Protein AF-A0A2G6N4Q2-F1 (afdb_monomer)

pLDDT: mean 78.1, std 17.25, range [39.31, 96.5]

Solvent-accessible surface area (backbone atoms only — not comparable to full-atom values): 10308 Å² total; per-residue (Å²): 134,89,82,85,86,80,83,79,79,89,73,81,61,77,67,65,68,56,51,58,58,53,52,54,48,53,54,51,50,41,52,51,51,35,52,47,29,53,48,51,23,53,50,25,47,48,54,21,71,70,44,88,49,70,65,47,19,50,50,25,47,48,57,24,49,51,26,51,50,52,31,47,55,44,50,52,43,45,54,45,27,75,75,67,80,42,66,64,66,61,91,76,58,82,77,79,63,73,56,70,85,71,72,36,71,70,49,46,55,58,39,35,77,38,95,62,66,62,67,59,54,54,50,49,36,56,48,28,54,51,49,24,53,53,23,47,51,47,24,69,70,46,85,52,69,37,49,20,51,48,25,43,53,51,23,52,52,32,44,56,53,32,52,54,47,50,52,37,54,51,48,39,52,51,49,54,61,70,70,42,84,80,64,86,129

Structure (mmCIF, N/CA/C/O backbone):
data_AF-A0A2G6N4Q2-F1
#
_entry.id   AF-A0A2G6N4Q2-F1
#
loop_
_atom_site.group_PDB
_atom_site.id
_atom_site.type_symbol
_atom_site.label_atom_id
_atom_site.label_alt_id
_atom_site.label_comp_id
_atom_site.label_asym_id
_atom_site.label_entity_id
_atom_site.label_seq_id
_atom_site.pdbx_PDB_ins_code
_atom_site.Cartn_x
_atom_site.Cartn_y
_atom_site.Cartn_z
_atom_site.occupancy
_atom_site.B_iso_or_equiv
_atom_site.auth_seq_id
_atom_site.auth_comp_id
_atom_site.auth_asym_id
_atom_site.auth_atom_id
_atom_site.pdbx_PDB_model_num
ATOM 1 N N . MET A 1 1 ? -61.556 3.444 45.100 1.00 39.78 1 MET A N 1
ATOM 2 C CA . MET A 1 1 ? -60.594 2.563 44.393 1.00 39.78 1 MET A CA 1
ATOM 3 C C . MET A 1 1 ? -60.472 3.047 42.948 1.00 39.78 1 MET A C 1
ATOM 5 O O . MET A 1 1 ? -61.482 3.050 42.268 1.00 39.78 1 MET A O 1
ATOM 9 N N . ASN A 1 2 ? -59.382 3.729 42.566 1.00 39.31 2 ASN A N 1
ATOM 10 C CA . ASN A 1 2 ? -58.170 3.182 41.903 1.00 39.31 2 ASN A CA 1
ATOM 11 C C . ASN A 1 2 ? -58.452 2.671 40.469 1.00 39.31 2 ASN A C 1
ATOM 13 O O . ASN A 1 2 ? -59.305 1.813 40.320 1.00 39.31 2 ASN A O 1
ATOM 17 N N . ARG A 1 3 ? -57.780 3.083 39.380 1.00 42.31 3 ARG A N 1
ATOM 18 C CA . ARG A 1 3 ? -56.394 3.558 39.171 1.00 42.31 3 ARG A CA 1
ATOM 19 C C . ARG A 1 3 ? -56.301 4.359 37.853 1.00 42.31 3 ARG A C 1
ATOM 21 O O . ARG A 1 3 ? -56.918 3.968 36.869 1.00 42.31 3 ARG A O 1
ATOM 28 N N . LYS A 1 4 ? -55.484 5.420 37.831 1.00 45.25 4 LYS A N 1
ATOM 29 C CA . LYS A 1 4 ? -54.972 6.062 36.607 1.00 45.25 4 LYS A CA 1
ATOM 30 C C . LYS A 1 4 ? -53.839 5.197 36.038 1.00 45.25 4 LYS A C 1
ATOM 32 O O . LYS A 1 4 ? -52.954 4.798 36.788 1.00 45.25 4 LYS A O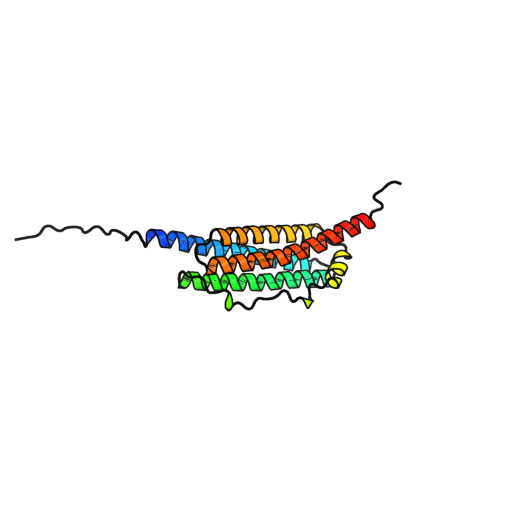 1
ATOM 37 N N . THR A 1 5 ? -53.872 4.904 34.745 1.00 47.91 5 THR A N 1
ATOM 38 C CA . THR A 1 5 ? -52.769 4.289 33.994 1.00 47.91 5 THR A CA 1
ATOM 39 C C . THR A 1 5 ? -51.788 5.373 33.557 1.00 47.91 5 THR A C 1
ATOM 41 O O . THR A 1 5 ? -52.113 6.189 32.698 1.00 47.91 5 THR A O 1
ATOM 44 N N . GLU A 1 6 ? -50.601 5.393 34.162 1.00 42.97 6 GLU A N 1
ATOM 45 C CA . GLU A 1 6 ? -49.453 6.170 33.691 1.00 42.97 6 GLU A CA 1
ATOM 46 C C . GLU A 1 6 ? -48.744 5.405 32.566 1.00 42.97 6 GLU A C 1
ATOM 48 O O . GLU A 1 6 ? -48.287 4.278 32.757 1.00 42.97 6 GLU A O 1
ATOM 53 N N . PHE A 1 7 ? -48.642 6.023 31.389 1.00 45.78 7 PHE A N 1
ATOM 54 C CA . PHE A 1 7 ? -47.705 5.612 30.347 1.00 45.78 7 PHE A CA 1
ATOM 55 C C . PHE A 1 7 ? -46.310 6.106 30.749 1.00 45.78 7 PHE A C 1
ATOM 57 O O . PHE A 1 7 ? -46.044 7.307 30.734 1.00 45.78 7 PHE A O 1
ATOM 64 N N . ARG A 1 8 ? -45.415 5.186 31.123 1.00 44.84 8 ARG A N 1
ATOM 65 C CA . ARG A 1 8 ? -43.984 5.482 31.264 1.00 44.84 8 ARG A CA 1
ATOM 66 C C . ARG A 1 8 ? -43.370 5.565 29.868 1.00 44.84 8 ARG A C 1
ATOM 68 O O . ARG A 1 8 ? -43.371 4.580 29.136 1.00 44.84 8 ARG A O 1
ATOM 75 N N . GLY A 1 9 ? -42.875 6.749 29.514 1.00 40.53 9 GLY A N 1
ATOM 76 C CA . GLY A 1 9 ? -42.093 6.970 28.305 1.00 40.53 9 GLY A CA 1
ATOM 77 C C . GLY A 1 9 ? -40.820 6.128 28.323 1.00 40.53 9 GLY A C 1
ATOM 78 O O . GLY A 1 9 ? -40.082 6.124 29.306 1.00 40.53 9 GLY A O 1
ATOM 79 N N . PHE A 1 10 ? -40.589 5.406 27.231 1.00 50.47 10 PHE A N 1
ATOM 80 C CA . PHE A 1 10 ? -39.302 4.811 26.911 1.00 50.47 10 PHE A CA 1
ATOM 81 C C . PHE A 1 10 ? -38.355 5.955 26.528 1.00 50.47 10 PHE A C 1
ATOM 83 O O . PHE A 1 10 ? -38.506 6.559 25.467 1.00 50.47 10 PHE A O 1
ATOM 90 N N . SER A 1 11 ? -37.442 6.304 27.431 1.00 47.84 11 SER A N 1
ATOM 91 C CA . SER A 1 11 ? -36.315 7.184 27.130 1.00 47.84 11 SER A CA 1
ATOM 92 C C . SER A 1 11 ? -35.151 6.275 26.739 1.00 47.84 11 SER A C 1
ATOM 94 O O . SER A 1 11 ? -34.720 5.512 27.601 1.00 47.84 11 SER A O 1
ATOM 96 N N . PRO A 1 12 ? -34.661 6.296 25.487 1.00 47.78 12 PRO A N 1
ATOM 97 C CA . PRO A 1 12 ? -33.432 5.591 25.164 1.00 47.78 12 PRO A CA 1
ATOM 98 C C . PRO A 1 12 ? -32.287 6.291 25.903 1.00 47.78 12 PRO A C 1
ATOM 100 O O . PRO A 1 12 ? -32.162 7.521 25.851 1.00 47.78 12 PRO A O 1
ATOM 103 N N . ASP A 1 13 ? -31.502 5.515 26.646 1.00 45.84 13 ASP A N 1
ATOM 104 C CA . ASP A 1 13 ? -30.318 6.009 27.334 1.00 45.84 13 ASP A CA 1
ATOM 105 C C . ASP A 1 13 ? -29.361 6.634 26.309 1.00 45.84 13 ASP A C 1
ATOM 107 O O . ASP A 1 13 ? -29.104 6.083 25.239 1.00 45.84 13 ASP A O 1
ATOM 111 N N . LYS A 1 14 ? -28.845 7.829 26.616 1.00 50.38 14 LYS A N 1
ATOM 112 C CA . LYS A 1 14 ? -28.018 8.641 25.701 1.00 50.38 14 LYS A CA 1
ATOM 113 C C . LYS A 1 14 ? -26.704 7.970 25.275 1.00 50.38 14 LYS A C 1
ATOM 115 O O . LYS A 1 14 ? -26.039 8.483 24.379 1.00 50.38 14 LYS A O 1
ATOM 120 N N . GLU A 1 15 ? -26.335 6.860 25.907 1.00 44.31 15 GLU A N 1
ATOM 121 C CA . GLU A 1 15 ? -25.160 6.060 25.557 1.00 44.31 15 GLU A CA 1
ATOM 122 C C . GLU A 1 15 ? -25.372 5.262 24.259 1.00 44.31 15 GLU A C 1
ATOM 124 O O . GLU A 1 15 ? -24.446 5.174 23.458 1.00 44.31 15 GLU A O 1
ATOM 129 N N . ASP A 1 16 ? -26.594 4.791 23.990 1.00 45.94 16 ASP A N 1
ATOM 130 C CA . ASP A 1 16 ? -26.901 3.876 22.873 1.00 45.94 16 ASP A CA 1
ATOM 131 C C . ASP A 1 16 ? -26.909 4.581 21.500 1.00 45.94 16 ASP A C 1
ATOM 133 O O . ASP A 1 16 ? -26.603 3.998 20.465 1.00 45.94 16 ASP A O 1
ATOM 137 N N . VAL A 1 17 ? -27.211 5.883 21.477 1.00 49.00 17 VAL A N 1
ATOM 138 C CA . VAL A 1 17 ? -27.281 6.677 20.233 1.00 49.00 17 VAL A CA 1
ATOM 139 C C . VAL A 1 17 ? -25.893 7.148 19.770 1.00 49.00 17 VAL A C 1
ATOM 141 O O . VAL A 1 17 ? -25.675 7.395 18.583 1.00 49.00 17 VAL A O 1
ATOM 144 N N . MET A 1 18 ? -24.929 7.291 20.688 1.00 47.31 18 MET A N 1
ATOM 145 C CA . MET A 1 18 ? -23.571 7.729 20.343 1.00 47.31 18 MET A CA 1
ATOM 146 C C . MET A 1 18 ? -22.697 6.576 19.838 1.00 47.31 18 MET A C 1
ATOM 148 O O . MET A 1 18 ? -21.946 6.774 18.880 1.00 47.31 18 MET A O 1
ATOM 152 N N . THR A 1 19 ? -22.820 5.384 20.426 1.00 51.47 19 THR A N 1
ATOM 153 C CA . THR A 1 19 ? -22.051 4.178 20.071 1.00 51.47 19 THR A CA 1
ATOM 154 C C . THR A 1 19 ? -22.326 3.711 18.642 1.00 51.47 19 THR A C 1
ATOM 156 O O . THR A 1 19 ? -21.375 3.467 17.894 1.00 51.47 19 THR A O 1
ATOM 159 N N . GLU A 1 20 ? -23.593 3.714 18.217 1.00 51.56 20 GLU A N 1
ATOM 160 C CA . GLU A 1 20 ? -24.030 3.290 16.876 1.00 51.56 20 GLU A CA 1
ATOM 161 C C . GLU A 1 20 ? -23.375 4.132 15.756 1.00 51.56 20 GLU A C 1
ATOM 163 O O . GLU A 1 20 ? -23.005 3.622 14.693 1.00 51.56 20 GLU A O 1
ATOM 168 N N . SER A 1 21 ? -23.137 5.425 16.021 1.00 62.22 21 SER A N 1
ATOM 169 C CA . SER A 1 21 ? -22.536 6.362 15.060 1.00 62.22 21 SER A CA 1
ATOM 170 C C . SER A 1 21 ? -21.031 6.148 14.849 1.00 62.22 21 SER A C 1
ATOM 172 O O . SER A 1 21 ? -20.533 6.261 13.725 1.00 62.22 21 SER A O 1
ATOM 174 N N . THR A 1 22 ? -20.294 5.811 15.910 1.00 64.69 22 THR A N 1
ATOM 175 C CA . THR A 1 22 ? -18.847 5.555 15.858 1.00 64.69 22 THR A CA 1
ATOM 176 C C . THR A 1 22 ? -18.531 4.157 15.349 1.00 64.69 22 THR A C 1
ATOM 178 O O . THR A 1 22 ? -17.619 4.012 14.533 1.00 64.69 22 THR A O 1
ATOM 181 N N . GLU A 1 23 ? -19.306 3.145 15.746 1.00 69.75 23 GLU A N 1
ATOM 182 C CA . GLU A 1 23 ? -19.125 1.774 15.260 1.00 69.75 23 GLU A CA 1
ATOM 183 C C . GLU A 1 23 ? -19.405 1.660 13.760 1.00 69.75 23 GLU A C 1
ATOM 185 O O . GLU A 1 23 ? -18.587 1.107 13.019 1.00 69.75 23 GLU A O 1
ATOM 190 N N . SER A 1 24 ? -20.509 2.251 13.282 1.00 78.38 24 SER A N 1
ATOM 191 C CA . SER A 1 24 ? -20.814 2.288 11.846 1.00 78.38 24 SER A CA 1
ATOM 192 C C . SER A 1 24 ? -19.692 2.969 11.064 1.00 78.38 24 SER A C 1
ATOM 194 O O . SER A 1 24 ? -19.272 2.477 10.016 1.00 78.38 24 SER A O 1
ATOM 196 N N . LYS A 1 25 ? -19.152 4.072 11.596 1.00 85.75 25 LYS A N 1
ATOM 197 C CA . LYS A 1 25 ? -18.079 4.829 10.950 1.00 85.75 25 LYS A CA 1
ATOM 198 C C . LYS A 1 25 ? -16.778 4.028 10.872 1.00 85.75 25 LYS A C 1
ATOM 200 O O . LYS A 1 25 ? -16.193 3.965 9.795 1.00 85.75 25 LYS A O 1
ATOM 205 N N . ALA A 1 26 ? -16.339 3.387 11.955 1.00 86.88 26 ALA A N 1
ATOM 206 C CA . ALA A 1 26 ? -15.124 2.566 11.961 1.00 86.88 26 ALA A CA 1
ATOM 207 C C . ALA A 1 26 ? -15.232 1.364 11.003 1.00 86.88 26 ALA A C 1
ATOM 209 O O . ALA A 1 26 ? -14.315 1.094 10.223 1.00 86.88 26 ALA A O 1
ATOM 210 N N . LEU A 1 27 ? -16.386 0.688 10.981 1.00 91.38 27 LEU A N 1
ATOM 211 C CA . LEU A 1 27 ? -16.642 -0.419 10.057 1.00 91.38 27 LEU A CA 1
ATOM 212 C C . LEU A 1 27 ? -16.632 0.027 8.591 1.00 91.38 27 LEU A C 1
ATOM 214 O O . LEU A 1 27 ? -16.114 -0.699 7.741 1.00 91.38 27 LEU A O 1
ATOM 218 N N . ASP A 1 28 ? -17.189 1.194 8.271 1.00 91.00 28 ASP A N 1
ATOM 219 C CA . ASP A 1 28 ? -17.183 1.720 6.903 1.00 91.00 28 ASP A CA 1
ATOM 220 C C . ASP A 1 28 ? -15.784 2.140 6.449 1.00 91.00 28 ASP A C 1
ATOM 222 O O . ASP A 1 28 ? -15.406 1.907 5.299 1.00 91.00 28 ASP A O 1
ATOM 226 N N . ILE A 1 29 ? -14.972 2.672 7.362 1.00 90.25 29 ILE A N 1
ATOM 227 C CA . ILE A 1 29 ? -13.566 2.982 7.091 1.00 90.25 29 ILE A CA 1
ATOM 228 C C . ILE A 1 29 ? -12.785 1.706 6.783 1.00 90.25 29 ILE A C 1
ATOM 230 O O . ILE A 1 29 ? -12.093 1.656 5.768 1.00 90.25 29 ILE A O 1
ATOM 234 N N . LEU A 1 30 ? -12.944 0.659 7.597 1.00 92.31 30 LEU A N 1
ATOM 235 C CA . LEU A 1 30 ? -12.300 -0.633 7.355 1.00 92.31 30 LEU A CA 1
ATOM 236 C C . LEU A 1 30 ? -12.725 -1.232 6.007 1.00 92.31 30 LEU A C 1
ATOM 238 O O . LEU A 1 30 ? -11.884 -1.742 5.272 1.00 92.31 30 LEU A O 1
ATOM 242 N N . LYS A 1 31 ? -14.003 -1.122 5.616 1.00 93.94 31 LYS A N 1
ATOM 243 C CA . LYS A 1 31 ? -14.455 -1.546 4.275 1.00 93.94 31 LYS A CA 1
ATOM 244 C C . LYS A 1 31 ? -13.765 -0.758 3.161 1.00 93.94 31 LYS A C 1
ATOM 246 O O . LYS A 1 31 ? -13.402 -1.351 2.147 1.00 93.94 31 LYS A O 1
ATOM 251 N N . HIS A 1 32 ? -13.610 0.556 3.325 1.00 91.94 32 HIS A N 1
ATOM 252 C CA . HIS A 1 32 ? -12.918 1.396 2.347 1.00 91.94 32 HIS A CA 1
ATOM 253 C C . HIS A 1 32 ? -11.437 1.034 2.230 1.00 91.94 32 HIS A C 1
ATOM 255 O O . HIS A 1 32 ? -10.962 0.902 1.106 1.00 91.94 32 HIS A O 1
ATOM 261 N N . ALA A 1 33 ? -10.751 0.807 3.353 1.00 91.88 33 ALA A N 1
ATOM 262 C CA . ALA A 1 33 ? -9.370 0.332 3.372 1.00 91.88 33 ALA A CA 1
ATOM 263 C C . ALA A 1 33 ? -9.243 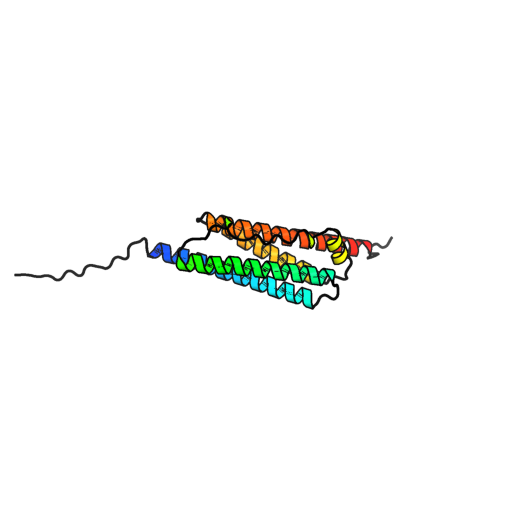-1.019 2.645 1.00 91.88 33 ALA A C 1
ATOM 265 O O . ALA A 1 33 ? -8.501 -1.135 1.682 1.00 91.88 33 ALA A O 1
ATOM 266 N N . ILE A 1 34 ? -10.084 -2.007 2.977 1.00 94.25 34 ILE A N 1
ATOM 267 C CA . ILE A 1 34 ? -10.086 -3.321 2.299 1.00 94.25 34 ILE A CA 1
ATOM 268 C C . ILE A 1 34 ? -10.314 -3.191 0.786 1.00 94.25 34 ILE A C 1
ATOM 270 O O . ILE A 1 34 ? -9.770 -3.965 -0.003 1.00 94.25 34 ILE A O 1
ATOM 274 N N . LEU A 1 35 ? -11.184 -2.271 0.363 1.00 94.50 35 LEU A N 1
ATOM 275 C CA . LEU A 1 35 ? -11.442 -2.037 -1.055 1.00 94.50 35 LEU A CA 1
ATOM 276 C C . LEU A 1 35 ? -10.243 -1.389 -1.754 1.00 94.50 35 LEU A C 1
ATOM 278 O O . LEU A 1 35 ? -10.025 -1.685 -2.929 1.00 94.50 35 LEU A O 1
ATOM 282 N N . LEU A 1 36 ? -9.504 -0.524 -1.059 1.00 93.75 36 LEU A N 1
ATOM 283 C CA . LEU A 1 36 ? -8.284 0.091 -1.568 1.00 93.75 36 LEU A CA 1
ATOM 284 C C . LEU A 1 36 ? -7.226 -0.979 -1.861 1.00 93.75 36 LEU A C 1
ATOM 286 O O . LEU A 1 36 ? -6.867 -1.126 -3.027 1.00 93.75 36 LEU A O 1
ATOM 290 N N . GLU A 1 37 ? -6.905 -1.835 -0.892 1.00 94.62 37 GLU A N 1
ATOM 291 C CA . GLU A 1 37 ? -5.879 -2.884 -1.065 1.00 94.62 37 GLU A CA 1
ATOM 292 C C . GLU A 1 37 ? -6.271 -3.908 -2.135 1.00 94.62 37 GLU A C 1
ATOM 294 O O . GLU A 1 37 ? -5.472 -4.408 -2.927 1.00 94.62 37 GLU A O 1
ATOM 299 N N . LYS A 1 38 ? -7.570 -4.217 -2.246 1.00 96.25 38 LYS A N 1
ATOM 300 C CA . LYS A 1 38 ? -8.062 -5.081 -3.333 1.00 96.25 38 LYS A CA 1
ATOM 301 C C . LYS A 1 38 ? -7.837 -4.466 -4.712 1.00 96.25 38 LYS A C 1
ATOM 303 O O . LYS A 1 38 ? -7.647 -5.219 -5.670 1.00 96.25 38 LYS A O 1
ATOM 308 N N . ARG A 1 39 ? -7.907 -3.136 -4.831 1.00 95.19 39 ARG A N 1
ATOM 309 C CA . ARG A 1 39 ? -7.594 -2.420 -6.076 1.00 95.19 39 ARG A CA 1
ATOM 310 C C . ARG A 1 39 ? -6.086 -2.386 -6.308 1.00 95.19 39 ARG A C 1
ATOM 312 O O . ARG A 1 39 ? -5.701 -2.686 -7.434 1.00 95.19 39 ARG A O 1
ATOM 319 N N . GLY A 1 40 ? -5.282 -2.127 -5.273 1.00 94.25 40 GLY A N 1
ATOM 320 C CA . GLY A 1 40 ? -3.815 -2.252 -5.279 1.00 94.25 40 GLY A CA 1
ATOM 321 C C . GLY A 1 40 ? -3.355 -3.592 -5.830 1.00 94.25 40 GLY A C 1
ATOM 322 O O . GLY A 1 40 ? -2.787 -3.680 -6.920 1.00 94.25 40 GLY A O 1
ATOM 323 N N . LYS A 1 41 ? -3.799 -4.679 -5.199 1.00 95.94 41 LYS A N 1
ATOM 324 C CA . LYS A 1 41 ? -3.576 -6.051 -5.677 1.00 95.94 41 LYS A CA 1
ATOM 325 C C . LYS A 1 41 ? -3.937 -6.256 -7.151 1.00 95.94 41 LYS A C 1
ATOM 327 O O . LYS A 1 41 ? -3.211 -6.928 -7.885 1.00 95.94 41 LYS A O 1
ATOM 332 N N . ALA A 1 42 ? -5.120 -5.803 -7.571 1.00 96.50 42 ALA A N 1
ATOM 333 C CA . ALA A 1 42 ? -5.596 -6.020 -8.937 1.00 96.50 42 ALA A CA 1
ATOM 334 C C . ALA A 1 42 ? -4.744 -5.254 -9.956 1.00 96.50 42 ALA A C 1
ATOM 336 O O . ALA A 1 42 ? -4.422 -5.795 -11.018 1.00 96.50 42 ALA A O 1
ATOM 337 N N . PHE A 1 43 ? -4.358 -4.029 -9.607 1.00 94.56 43 PHE A N 1
ATOM 338 C CA . PHE A 1 43 ? -3.440 -3.209 -10.379 1.00 94.56 43 PHE A CA 1
ATOM 339 C C . PHE A 1 43 ? -2.082 -3.904 -10.520 1.00 94.56 43 PHE A C 1
ATOM 341 O O . PHE A 1 43 ? -1.678 -4.206 -11.643 1.00 94.56 43 PHE A O 1
ATOM 348 N N . TYR A 1 44 ? -1.447 -4.290 -9.412 1.00 94.12 44 TYR A N 1
ATOM 349 C CA . TYR A 1 44 ? -0.128 -4.924 -9.436 1.00 94.12 44 TYR A CA 1
ATOM 350 C C . TYR A 1 44 ? -0.105 -6.250 -10.193 1.00 94.12 44 TYR A C 1
ATOM 352 O O . TYR A 1 44 ? 0.792 -6.494 -10.996 1.00 94.12 44 TYR A O 1
ATOM 360 N N . ARG A 1 45 ? -1.144 -7.083 -10.060 1.00 95.56 45 ARG A N 1
ATOM 361 C CA . ARG A 1 45 ? -1.271 -8.298 -10.887 1.00 95.56 45 ARG A CA 1
ATOM 362 C C . ARG A 1 45 ? -1.371 -8.000 -12.377 1.00 95.56 45 ARG A C 1
ATOM 364 O O . ARG A 1 45 ? -0.864 -8.774 -13.183 1.00 95.56 45 ARG A O 1
ATOM 371 N N . THR A 1 46 ? -2.058 -6.921 -12.738 1.00 93.25 46 THR A N 1
ATOM 372 C CA . THR A 1 46 ? -2.206 -6.513 -14.137 1.00 93.25 46 THR A CA 1
ATOM 373 C C . THR A 1 46 ? -0.874 -6.007 -14.682 1.00 93.25 46 THR A C 1
ATOM 375 O O . THR A 1 46 ? -0.448 -6.473 -15.735 1.00 93.25 46 THR A O 1
ATOM 378 N N . ALA A 1 47 ? -0.177 -5.152 -13.929 1.00 90.31 47 ALA A N 1
ATOM 379 C CA . ALA A 1 47 ? 1.144 -4.643 -14.287 1.00 90.31 47 ALA A CA 1
ATOM 380 C C . ALA A 1 47 ? 2.177 -5.779 -14.432 1.00 90.31 47 ALA A C 1
ATOM 382 O O . ALA A 1 47 ? 2.886 -5.857 -15.434 1.00 90.31 47 ALA A O 1
ATOM 383 N N . ALA A 1 48 ? 2.186 -6.741 -13.503 1.00 91.56 48 ALA A N 1
ATOM 384 C CA . ALA A 1 48 ? 3.016 -7.942 -13.598 1.00 91.56 48 ALA A CA 1
ATOM 385 C C . ALA A 1 48 ? 2.718 -8.782 -14.851 1.00 91.56 48 ALA A C 1
ATOM 387 O O . ALA A 1 48 ? 3.633 -9.293 -15.494 1.00 91.56 48 ALA A O 1
ATOM 388 N N . ALA A 1 49 ? 1.439 -8.950 -15.200 1.00 91.81 49 ALA A N 1
ATOM 389 C CA . ALA A 1 49 ? 1.025 -9.746 -16.354 1.00 91.81 49 ALA A CA 1
ATOM 390 C C . ALA A 1 49 ? 1.347 -9.075 -17.699 1.00 91.81 49 ALA A C 1
ATOM 392 O O . ALA A 1 49 ? 1.529 -9.778 -18.693 1.00 91.81 49 ALA A O 1
ATOM 393 N N . GLN A 1 50 ? 1.391 -7.742 -17.729 1.00 87.81 50 GLN A N 1
ATOM 394 C CA . GLN A 1 50 ? 1.720 -6.950 -18.917 1.00 87.81 50 GLN A CA 1
ATOM 395 C C . GLN A 1 50 ? 3.230 -6.760 -19.098 1.00 87.81 50 GLN A C 1
ATOM 397 O O . GLN A 1 50 ? 3.684 -6.522 -20.215 1.00 87.81 50 GLN A O 1
ATOM 402 N N . SER A 1 51 ? 4.015 -6.925 -18.032 1.00 83.25 51 SER A N 1
ATOM 403 C CA . SER A 1 51 ? 5.466 -6.802 -18.104 1.00 83.25 51 SER A CA 1
ATOM 404 C C . SER A 1 51 ? 6.124 -7.962 -18.859 1.00 83.25 51 SER A C 1
ATOM 406 O O . SER A 1 51 ? 5.862 -9.143 -18.612 1.00 83.25 51 SER A O 1
ATOM 408 N N . THR A 1 52 ? 7.035 -7.616 -19.767 1.00 81.31 52 THR A N 1
ATOM 409 C CA . THR A 1 52 ? 7.878 -8.560 -20.516 1.00 81.31 52 THR A CA 1
ATOM 410 C C . THR A 1 52 ? 9.223 -8.820 -19.829 1.00 81.31 52 THR A C 1
ATOM 412 O O . THR A 1 52 ? 9.883 -9.819 -20.126 1.00 81.31 52 THR A O 1
ATOM 415 N N . ASN A 1 53 ? 9.616 -7.966 -18.877 1.00 82.19 53 ASN A N 1
ATOM 416 C CA . ASN A 1 53 ? 10.833 -8.116 -18.087 1.00 82.19 53 ASN A CA 1
ATOM 417 C C . ASN A 1 53 ? 10.550 -8.977 -16.841 1.00 82.19 53 ASN A C 1
ATOM 419 O O . ASN A 1 53 ? 9.602 -8.742 -16.094 1.00 82.19 53 ASN A O 1
ATOM 423 N N . LYS A 1 54 ? 11.385 -9.997 -16.611 1.00 84.00 54 LYS A N 1
ATOM 424 C CA . LYS A 1 54 ? 11.204 -10.957 -15.511 1.00 84.00 54 LYS A CA 1
ATOM 425 C C . LYS A 1 54 ? 11.373 -10.332 -14.127 1.00 84.00 54 LYS A C 1
ATOM 427 O O . LYS A 1 54 ? 10.635 -10.714 -13.225 1.00 84.00 54 LYS A O 1
ATOM 432 N N . ASP A 1 55 ? 12.308 -9.400 -13.973 1.00 80.31 55 ASP A N 1
ATOM 433 C CA . ASP A 1 55 ? 12.586 -8.738 -12.697 1.00 80.31 55 ASP A CA 1
ATOM 434 C C . ASP A 1 55 ? 11.456 -7.754 -12.358 1.00 80.31 55 ASP A C 1
ATOM 436 O O . ASP A 1 55 ? 10.939 -7.765 -11.244 1.00 80.31 55 ASP A O 1
ATOM 440 N N . VAL A 1 56 ? 10.961 -7.008 -13.353 1.00 79.62 56 VAL A N 1
ATOM 441 C CA . VAL A 1 56 ? 9.784 -6.126 -13.212 1.00 79.62 56 VAL A CA 1
ATOM 442 C C . VAL A 1 56 ? 8.527 -6.919 -12.863 1.00 79.62 56 VAL A C 1
ATOM 444 O O . VAL A 1 56 ? 7.763 -6.549 -11.971 1.00 79.62 56 VAL A O 1
ATOM 447 N N . LYS A 1 57 ? 8.305 -8.035 -13.560 1.00 86.81 57 LYS A N 1
ATOM 448 C CA . LYS A 1 57 ? 7.198 -8.937 -13.258 1.00 86.81 57 LYS A CA 1
ATOM 449 C C . LYS A 1 57 ? 7.282 -9.456 -11.822 1.00 86.81 57 LYS A C 1
ATOM 451 O O . LYS A 1 57 ? 6.281 -9.407 -11.115 1.00 86.81 57 LYS A O 1
ATOM 456 N N . ALA A 1 58 ? 8.456 -9.915 -11.390 1.00 86.94 58 ALA A N 1
ATOM 457 C CA . ALA A 1 58 ? 8.668 -10.413 -10.033 1.00 86.94 58 ALA A CA 1
ATOM 458 C C . ALA A 1 58 ? 8.439 -9.323 -8.972 1.00 86.94 58 ALA A C 1
ATOM 460 O O . ALA A 1 58 ? 7.840 -9.598 -7.930 1.00 86.94 58 ALA A O 1
ATOM 461 N N . PHE A 1 59 ? 8.850 -8.084 -9.253 1.00 85.88 59 PHE A N 1
ATOM 462 C CA . PHE A 1 59 ? 8.570 -6.939 -8.393 1.00 85.88 59 PHE A CA 1
ATOM 463 C C . PHE A 1 59 ? 7.063 -6.720 -8.224 1.00 85.88 59 PHE A C 1
ATOM 465 O O . PHE A 1 59 ? 6.553 -6.786 -7.108 1.00 85.88 59 PHE A O 1
ATOM 472 N N . PHE A 1 60 ? 6.313 -6.562 -9.316 1.00 89.19 60 PHE A N 1
ATOM 473 C CA . PHE A 1 60 ? 4.866 -6.353 -9.220 1.00 89.19 60 PHE A CA 1
ATOM 474 C C . PHE A 1 60 ? 4.104 -7.564 -8.657 1.00 89.19 60 PHE A C 1
ATOM 476 O O . PHE A 1 60 ? 3.074 -7.398 -8.004 1.00 89.19 60 PHE A O 1
ATOM 483 N N . GLU A 1 61 ? 4.595 -8.789 -8.857 1.00 92.31 61 GLU A N 1
ATOM 484 C CA . GLU A 1 61 ? 4.059 -9.977 -8.181 1.00 92.31 61 GLU A CA 1
ATOM 485 C C . GLU A 1 61 ? 4.266 -9.920 -6.663 1.00 92.31 61 GLU A C 1
ATOM 487 O O . GLU A 1 61 ? 3.379 -10.350 -5.921 1.00 92.31 61 GLU A O 1
ATOM 492 N N . THR A 1 62 ? 5.391 -9.361 -6.213 1.00 89.25 62 THR A N 1
ATOM 493 C CA . THR A 1 62 ? 5.697 -9.147 -4.791 1.00 89.25 62 THR A CA 1
ATOM 494 C C . THR A 1 62 ? 4.763 -8.102 -4.190 1.00 89.25 62 THR A C 1
ATOM 496 O O . THR A 1 62 ? 4.055 -8.424 -3.237 1.00 89.25 62 THR A O 1
ATOM 499 N N . MET A 1 63 ? 4.627 -6.937 -4.832 1.00 89.88 63 MET A N 1
ATOM 500 C CA . MET A 1 63 ? 3.671 -5.896 -4.421 1.00 89.88 63 MET A CA 1
ATOM 501 C C . MET A 1 63 ? 2.241 -6.455 -4.325 1.00 89.88 63 MET A C 1
ATOM 503 O O . MET A 1 63 ? 1.535 -6.297 -3.333 1.00 89.88 63 MET A O 1
ATOM 507 N N . ALA A 1 64 ? 1.807 -7.230 -5.327 1.00 93.31 64 ALA A N 1
ATOM 508 C CA . ALA A 1 64 ? 0.492 -7.867 -5.302 1.00 93.31 64 ALA A CA 1
ATOM 509 C C . ALA A 1 64 ? 0.310 -8.899 -4.172 1.00 93.31 64 ALA A C 1
ATOM 511 O O . ALA A 1 64 ? -0.834 -9.214 -3.819 1.00 93.31 64 ALA A O 1
ATOM 512 N N . ALA A 1 65 ? 1.391 -9.504 -3.676 1.00 90.94 65 ALA A N 1
ATOM 513 C CA . ALA A 1 65 ? 1.356 -10.457 -2.573 1.00 90.94 65 ALA A CA 1
ATOM 514 C C . ALA A 1 65 ? 1.244 -9.748 -1.215 1.00 90.94 65 ALA A C 1
ATOM 516 O O . ALA A 1 65 ? 0.501 -10.226 -0.356 1.00 90.94 65 ALA A O 1
ATOM 517 N N . GLU A 1 66 ? 1.892 -8.599 -1.050 1.00 87.56 66 GLU A N 1
ATOM 518 C CA . GLU A 1 66 ? 1.801 -7.759 0.154 1.00 87.56 66 GLU A CA 1
ATOM 519 C C . GLU A 1 66 ? 0.388 -7.219 0.348 1.00 87.56 66 GLU A C 1
ATOM 521 O O . GLU A 1 66 ? -0.227 -7.418 1.396 1.00 87.56 66 GLU A O 1
ATOM 526 N N . GLU A 1 67 ? -0.233 -6.754 -0.730 1.00 91.69 67 GLU A N 1
ATOM 527 C CA . GLU A 1 67 ? -1.633 -6.326 -0.727 1.00 91.69 67 GLU A CA 1
ATOM 528 C C . GLU A 1 67 ? -2.605 -7.423 -0.261 1.00 91.69 67 GLU A C 1
ATOM 530 O O . GLU A 1 67 ? -3.641 -7.170 0.360 1.00 91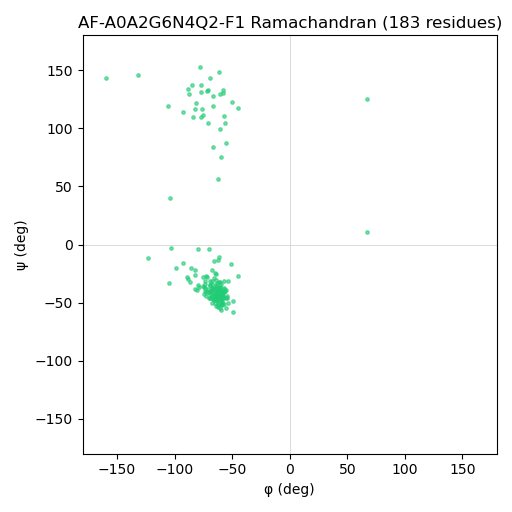.69 67 GLU A O 1
ATOM 535 N N . VAL A 1 68 ? -2.293 -8.699 -0.525 1.00 91.69 68 VAL A N 1
ATOM 536 C CA . VAL A 1 68 ? -3.091 -9.820 0.003 1.00 91.69 68 VAL A CA 1
ATOM 537 C C . VAL A 1 68 ? -2.987 -9.897 1.523 1.00 91.69 68 VAL A C 1
ATOM 539 O O . VAL A 1 68 ? -3.990 -10.196 2.183 1.00 91.69 68 VAL A O 1
ATOM 542 N N . GLN A 1 69 ? -1.805 -9.636 2.078 1.00 87.62 69 GLN A N 1
ATOM 543 C CA . GLN A 1 69 ? -1.601 -9.577 3.520 1.00 87.62 69 GLN A CA 1
ATOM 544 C C . GLN A 1 69 ? -2.341 -8.379 4.115 1.00 87.62 69 GLN A C 1
ATOM 546 O O . GLN A 1 69 ? -3.088 -8.577 5.073 1.00 87.62 69 GLN A O 1
ATOM 551 N N . HIS A 1 70 ? -2.275 -7.195 3.500 1.00 90.06 70 HIS A N 1
ATOM 552 C CA . HIS A 1 70 ? -2.993 -6.004 3.978 1.00 90.06 70 HIS A CA 1
ATOM 553 C C . HIS A 1 70 ? -4.503 -6.264 4.026 1.00 90.06 70 HIS A C 1
ATOM 555 O O . HIS A 1 70 ? -5.150 -6.096 5.067 1.00 90.06 70 HIS A O 1
ATOM 561 N N . VAL A 1 71 ? -5.068 -6.814 2.938 1.00 92.75 71 VAL A N 1
ATOM 562 C CA . VAL A 1 71 ? -6.480 -7.232 2.881 1.00 92.75 71 VAL A CA 1
ATOM 563 C C . VAL A 1 71 ? -6.817 -8.196 4.010 1.00 92.75 71 VAL A C 1
ATOM 565 O O . VAL A 1 71 ? -7.890 -8.073 4.609 1.00 92.75 71 VAL A O 1
ATOM 568 N N . LYS A 1 72 ? -5.955 -9.180 4.288 1.00 91.12 72 LYS A N 1
ATOM 569 C CA . LYS A 1 72 ? -6.192 -10.163 5.350 1.00 91.12 72 LYS A CA 1
ATOM 570 C C . LYS A 1 72 ? -6.236 -9.483 6.716 1.00 91.12 72 LYS A C 1
ATOM 572 O O . LYS A 1 72 ? -7.190 -9.711 7.457 1.00 91.12 72 LYS A O 1
ATOM 577 N N . ILE A 1 73 ? -5.256 -8.639 7.017 1.00 89.12 73 ILE A N 1
ATOM 578 C CA . ILE A 1 73 ? -5.122 -7.947 8.304 1.00 89.12 73 ILE A CA 1
ATOM 579 C C . ILE A 1 73 ? -6.330 -7.046 8.551 1.00 89.12 73 ILE A C 1
ATOM 581 O O . ILE A 1 73 ? -7.008 -7.181 9.571 1.00 89.12 73 ILE A O 1
ATOM 585 N N . LEU A 1 74 ? -6.683 -6.214 7.571 1.00 92.50 74 LEU A N 1
ATOM 586 C CA . LEU A 1 74 ? -7.857 -5.345 7.635 1.00 92.50 74 LEU A CA 1
ATOM 587 C C . LEU A 1 74 ? -9.168 -6.141 7.737 1.00 92.50 74 LEU A C 1
ATOM 589 O O . LEU A 1 74 ? -10.076 -5.761 8.476 1.00 92.50 74 LEU A O 1
ATOM 593 N N . SER A 1 75 ? -9.280 -7.267 7.024 1.00 93.25 75 SER A N 1
ATOM 594 C CA . SER A 1 75 ? -10.467 -8.132 7.086 1.00 93.25 75 SER A CA 1
ATOM 595 C C . SER A 1 75 ? -10.616 -8.818 8.441 1.00 93.25 75 SER A C 1
ATOM 597 O O . SER A 1 75 ? -11.737 -8.978 8.926 1.00 93.25 75 SER A O 1
ATOM 599 N N . ASP A 1 76 ? -9.514 -9.245 9.050 1.00 91.38 76 ASP A N 1
ATOM 600 C CA . ASP A 1 76 ? -9.525 -9.840 10.384 1.00 91.38 76 ASP A CA 1
ATOM 601 C C . ASP A 1 76 ? -9.858 -8.773 11.435 1.00 91.38 76 ASP A C 1
ATOM 603 O O . ASP A 1 76 ? -10.714 -9.014 12.291 1.00 91.38 76 ASP A O 1
ATOM 607 N N . GLN A 1 77 ? -9.326 -7.556 11.287 1.00 90.62 77 GLN A N 1
ATOM 608 C CA . GLN A 1 77 ? -9.696 -6.421 12.128 1.00 90.62 77 GLN A CA 1
ATOM 609 C C . GLN A 1 77 ? -11.185 -6.086 12.037 1.00 90.62 77 GLN A C 1
ATOM 611 O O . GLN A 1 77 ? -11.845 -5.912 13.060 1.00 90.62 77 GLN A O 1
ATOM 616 N N . TYR A 1 78 ? -11.736 -6.054 10.822 1.00 93.12 78 TYR A N 1
ATOM 617 C CA . TYR A 1 78 ? -13.159 -5.821 10.588 1.00 93.12 78 TYR A CA 1
ATOM 618 C C . TYR A 1 78 ? -14.034 -6.838 11.323 1.00 93.12 78 TYR A C 1
ATOM 620 O O . TYR A 1 78 ? -15.018 -6.461 11.958 1.00 93.12 78 TYR A O 1
ATOM 628 N N . LYS A 1 79 ? -13.681 -8.129 11.265 1.00 92.31 79 LYS A N 1
ATOM 629 C CA . LYS A 1 79 ? -14.434 -9.185 11.961 1.00 92.31 79 LYS A CA 1
ATOM 630 C C . LYS A 1 79 ? -14.386 -9.002 13.475 1.00 92.31 79 LYS A C 1
ATOM 632 O O . LYS A 1 79 ? -15.427 -9.128 14.115 1.00 92.31 79 LYS A O 1
ATOM 637 N N . VAL A 1 80 ? -13.205 -8.719 14.030 1.00 90.81 80 VAL A N 1
ATOM 638 C CA . VAL A 1 80 ? -13.030 -8.522 15.476 1.00 90.81 80 VAL A CA 1
ATOM 639 C C . VAL A 1 80 ? -13.809 -7.299 15.933 1.00 90.81 80 VAL A C 1
ATOM 641 O O . VAL A 1 80 ? -14.661 -7.429 16.806 1.00 90.81 80 VAL A O 1
ATOM 644 N N . PHE A 1 81 ? -13.602 -6.150 15.290 1.00 90.62 81 PHE A N 1
ATOM 645 C CA . PHE A 1 81 ? -14.275 -4.910 15.657 1.00 90.62 81 PHE A CA 1
ATOM 646 C C . PHE A 1 81 ? -15.798 -5.039 15.552 1.00 90.62 81 PHE A C 1
ATOM 648 O O . PHE A 1 81 ? -16.513 -4.637 16.461 1.00 90.62 81 PHE A O 1
ATOM 655 N N . LYS A 1 82 ? -16.312 -5.692 14.502 1.00 91.81 82 LYS A N 1
ATOM 656 C CA . LYS A 1 82 ? -17.751 -5.962 14.361 1.00 91.81 82 LYS A CA 1
ATOM 657 C C . LYS A 1 82 ? -18.319 -6.821 15.498 1.00 91.81 82 LYS A C 1
ATOM 659 O O . LYS A 1 82 ? -19.497 -6.703 15.810 1.00 91.81 82 LYS A O 1
ATOM 664 N N . ALA A 1 83 ? -17.521 -7.727 16.061 1.00 89.94 83 ALA A N 1
ATOM 665 C CA . ALA A 1 83 ? -17.964 -8.635 17.115 1.00 89.94 83 ALA A CA 1
ATOM 666 C C . ALA A 1 83 ? -17.805 -8.049 18.526 1.00 89.94 83 ALA A C 1
ATOM 668 O O . ALA A 1 83 ? -18.548 -8.437 19.423 1.00 89.94 83 ALA A O 1
ATOM 669 N N . THR A 1 84 ? -16.824 -7.169 18.739 1.00 88.38 84 THR A N 1
ATOM 670 C CA . THR A 1 84 ? -16.406 -6.737 20.084 1.00 88.38 84 THR A CA 1
ATOM 671 C C . THR A 1 84 ? -16.469 -5.228 20.313 1.00 88.38 84 THR A C 1
ATOM 673 O O . THR A 1 84 ? -16.294 -4.796 21.452 1.00 88.38 84 THR A O 1
ATOM 676 N N . GLY A 1 85 ? -16.648 -4.429 19.257 1.00 87.75 85 GLY A N 1
ATOM 677 C CA . GLY A 1 85 ? -16.533 -2.968 19.294 1.00 87.75 85 GLY A CA 1
ATOM 678 C C . GLY A 1 85 ? -15.109 -2.465 19.569 1.00 87.75 85 GLY A C 1
ATOM 679 O O . GLY A 1 85 ? -14.922 -1.290 19.872 1.00 87.75 85 GLY A O 1
ATOM 680 N N . ARG A 1 86 ? -14.092 -3.341 19.526 1.00 86.00 86 ARG A N 1
ATOM 681 C CA . ARG A 1 86 ? -12.701 -3.008 19.878 1.00 86.00 86 ARG A CA 1
ATOM 682 C C . ARG A 1 86 ? -11.713 -3.484 18.829 1.00 86.00 86 ARG A C 1
ATOM 684 O O . ARG A 1 86 ? -11.889 -4.541 18.221 1.00 86.00 86 ARG A O 1
ATOM 691 N N . PHE A 1 87 ? -10.647 -2.712 18.647 1.00 86.31 87 PHE A N 1
ATOM 692 C CA . PHE A 1 87 ? -9.541 -3.089 17.780 1.00 86.31 87 PHE A CA 1
ATOM 693 C C . PHE A 1 87 ? -8.656 -4.137 18.480 1.00 86.31 87 PHE A C 1
ATOM 695 O O . PHE A 1 87 ? -8.377 -4.044 19.674 1.00 86.31 87 PHE A O 1
ATOM 702 N N . LYS A 1 88 ? -8.233 -5.167 17.736 1.00 84.12 88 LYS A N 1
ATOM 703 C CA . LYS A 1 88 ? -7.150 -6.066 18.143 1.00 84.12 88 LYS A CA 1
ATOM 704 C C . LYS A 1 88 ? -5.816 -5.314 18.112 1.00 84.12 88 LYS A C 1
ATOM 706 O O . LYS A 1 88 ? -5.580 -4.536 17.188 1.00 84.12 88 LYS A O 1
ATOM 711 N N . THR A 1 89 ? -4.952 -5.628 19.071 1.00 71.69 89 THR A N 1
ATOM 712 C CA . THR A 1 89 ? -3.555 -5.207 19.117 1.00 71.69 89 THR A CA 1
ATOM 713 C C . THR A 1 89 ? -2.782 -5.674 17.873 1.00 71.69 89 THR A C 1
ATOM 715 O O . THR A 1 89 ? -2.837 -6.866 17.544 1.00 71.69 89 THR A O 1
ATOM 718 N N . PRO A 1 90 ? -2.028 -4.792 17.189 1.00 63.97 90 PRO A N 1
ATOM 719 C CA . PRO A 1 90 ? -1.196 -5.167 16.040 1.00 63.97 90 PRO A CA 1
ATOM 720 C C . PRO A 1 90 ? -0.023 -6.095 16.383 1.00 63.97 90 PRO A C 1
ATOM 722 O O . PRO A 1 90 ? 0.551 -6.698 15.487 1.00 63.97 90 PRO A O 1
ATOM 725 N N . GLU A 1 91 ? 0.309 -6.240 17.669 1.00 56.00 91 GLU A N 1
ATOM 726 C CA . GLU A 1 91 ? 1.472 -6.980 18.194 1.00 56.00 91 GLU A CA 1
ATOM 727 C C . GLU A 1 91 ? 1.471 -8.493 17.864 1.00 56.00 91 GLU A C 1
ATOM 729 O O . GLU A 1 91 ? 2.508 -9.142 17.965 1.00 56.00 91 GLU A O 1
ATOM 734 N N . ASP A 1 92 ? 0.341 -9.033 17.394 1.00 49.12 92 ASP A N 1
ATOM 735 C CA . ASP A 1 92 ? 0.180 -10.424 16.933 1.00 49.12 92 ASP A CA 1
ATOM 736 C C . ASP A 1 92 ? 0.148 -10.583 15.399 1.00 49.12 92 ASP A C 1
ATOM 738 O O . ASP A 1 92 ? -0.046 -11.692 14.892 1.00 49.12 92 ASP A O 1
ATOM 742 N N . GLN A 1 93 ? 0.206 -9.492 14.635 1.00 55.28 93 GLN A N 1
ATOM 743 C CA . GLN A 1 93 ? 0.168 -9.565 13.176 1.00 55.28 93 GLN A CA 1
ATOM 744 C C . GLN A 1 93 ? 1.591 -9.893 12.705 1.00 55.28 93 GLN A C 1
ATOM 746 O O . GLN A 1 93 ? 2.513 -9.117 12.951 1.00 55.28 93 GLN A O 1
ATOM 751 N N . GLU A 1 94 ? 1.796 -11.049 12.058 1.00 48.78 94 GLU A N 1
ATOM 752 C CA . GLU A 1 94 ? 3.049 -11.311 11.343 1.00 48.78 94 GLU A CA 1
ATOM 753 C C . GLU A 1 94 ? 3.243 -10.185 10.327 1.00 48.78 94 GLU A C 1
ATOM 755 O O . GLU A 1 94 ? 2.560 -10.123 9.305 1.00 48.78 94 GLU A O 1
ATOM 760 N N . SER A 1 95 ? 4.153 -9.268 10.653 1.00 48.78 95 SER A N 1
ATOM 761 C CA . SER A 1 95 ? 4.639 -8.245 9.744 1.00 48.78 95 SER A CA 1
ATOM 762 C C . SER A 1 95 ? 5.277 -8.985 8.578 1.00 48.78 95 SER A C 1
ATOM 764 O O . SER A 1 95 ? 6.404 -9.477 8.682 1.00 48.78 95 SER A O 1
ATOM 766 N N . GLY A 1 96 ? 4.530 -9.109 7.484 1.00 47.03 96 GLY A N 1
ATOM 767 C CA . GLY A 1 96 ? 5.043 -9.435 6.164 1.00 47.03 96 GLY A CA 1
ATOM 768 C C . GLY A 1 96 ? 6.039 -8.371 5.753 1.00 47.03 96 GLY A C 1
ATOM 769 O O . GLY A 1 96 ? 5.741 -7.473 4.991 1.00 47.03 96 GLY A O 1
ATOM 770 N N . THR A 1 97 ? 7.226 -8.440 6.343 1.00 46.97 97 THR A N 1
ATOM 771 C CA . THR A 1 97 ? 8.372 -7.662 5.904 1.00 46.97 97 THR A CA 1
ATOM 772 C C . THR A 1 97 ? 8.440 -7.919 4.416 1.00 46.97 97 THR A C 1
ATOM 774 O O . THR A 1 97 ? 8.553 -9.095 4.035 1.00 46.97 97 THR A O 1
ATOM 777 N N . ILE A 1 98 ? 8.378 -6.862 3.602 1.00 48.66 98 ILE A N 1
ATOM 778 C CA . ILE A 1 98 ? 8.853 -6.972 2.233 1.00 48.66 98 ILE A CA 1
ATOM 779 C C . ILE A 1 98 ? 10.167 -7.702 2.363 1.00 48.66 98 ILE A C 1
ATOM 781 O O . ILE A 1 98 ? 11.039 -7.274 3.132 1.00 48.66 98 ILE A O 1
ATOM 785 N N . SER A 1 99 ? 10.268 -8.895 1.778 1.00 49.97 99 SER A N 1
ATOM 786 C CA . SER A 1 99 ? 11.495 -9.653 1.936 1.00 49.97 99 SER A CA 1
ATOM 787 C C . SER A 1 99 ? 12.581 -8.726 1.422 1.00 49.97 99 SER A C 1
ATOM 789 O O . SER A 1 99 ? 12.628 -8.465 0.226 1.00 49.97 99 SER A O 1
ATOM 791 N N . LYS A 1 100 ? 13.443 -8.212 2.314 1.00 50.59 100 LYS A N 1
ATOM 792 C CA . LYS A 1 100 ? 14.566 -7.320 1.964 1.00 50.59 100 LYS A CA 1
ATOM 793 C C . LYS A 1 100 ? 15.422 -7.907 0.830 1.00 50.59 100 LYS A C 1
ATOM 795 O O . LYS A 1 100 ? 16.181 -7.206 0.181 1.00 50.59 100 LYS A O 1
ATOM 800 N N . ASN A 1 101 ? 15.249 -9.204 0.591 1.00 50.72 101 ASN A N 1
ATOM 801 C CA . ASN A 1 101 ? 15.790 -10.016 -0.482 1.00 50.72 101 ASN A CA 1
ATOM 802 C C . ASN A 1 101 ? 15.254 -9.691 -1.898 1.00 50.72 101 ASN A C 1
ATOM 804 O O . ASN A 1 101 ? 15.924 -10.058 -2.855 1.00 50.72 101 ASN A O 1
ATOM 808 N N . VAL A 1 102 ? 14.081 -9.062 -2.060 1.00 54.38 102 VAL A N 1
ATOM 809 C CA . VAL A 1 102 ? 13.493 -8.692 -3.371 1.00 54.38 102 VAL A CA 1
ATOM 810 C C . VAL A 1 102 ? 13.749 -7.219 -3.720 1.00 54.38 102 VAL A C 1
ATOM 812 O O . VAL A 1 102 ? 13.728 -6.851 -4.887 1.00 54.38 102 VAL A O 1
ATOM 815 N N . LEU A 1 103 ? 14.063 -6.374 -2.734 1.00 60.72 103 LEU A N 1
ATOM 816 C CA . LEU A 1 103 ? 14.260 -4.929 -2.918 1.00 60.72 103 LEU A CA 1
ATOM 817 C C . LEU A 1 103 ? 15.738 -4.518 -2.908 1.00 60.72 103 LEU A C 1
ATOM 819 O O . LEU A 1 103 ? 16.114 -3.513 -2.301 1.00 60.72 103 LEU A O 1
ATOM 823 N N . THR A 1 104 ? 16.607 -5.310 -3.533 1.00 68.06 104 THR A N 1
ATOM 824 C CA . THR A 1 104 ? 18.034 -4.974 -3.567 1.00 68.06 104 THR A CA 1
ATOM 825 C C . THR A 1 104 ? 18.317 -3.885 -4.614 1.00 68.06 104 THR A C 1
ATOM 827 O O . THR A 1 104 ? 17.586 -3.788 -5.606 1.00 68.06 104 THR A O 1
ATOM 830 N N . PRO A 1 105 ? 19.373 -3.065 -4.444 1.00 70.19 105 PRO A N 1
ATOM 831 C CA . PRO A 1 105 ? 19.782 -2.080 -5.452 1.00 70.19 105 PRO A CA 1
ATOM 832 C C . PRO A 1 105 ? 19.996 -2.690 -6.844 1.00 70.19 105 PRO A C 1
ATOM 834 O O . PRO A 1 105 ? 19.721 -2.057 -7.858 1.00 70.19 105 PRO A O 1
ATOM 837 N N . GLU A 1 106 ? 20.433 -3.950 -6.911 1.00 71.75 106 GLU A N 1
ATOM 838 C CA . GLU A 1 106 ? 20.611 -4.664 -8.175 1.00 71.75 106 GLU A CA 1
ATOM 839 C C . GLU A 1 106 ? 19.282 -4.941 -8.883 1.00 71.75 106 GLU A C 1
ATOM 841 O O . GLU A 1 106 ? 19.238 -4.939 -10.110 1.00 71.75 106 GLU A O 1
ATOM 846 N N . ILE A 1 107 ? 18.205 -5.190 -8.133 1.00 71.94 107 ILE A N 1
ATOM 847 C CA . ILE A 1 107 ? 16.867 -5.382 -8.703 1.00 71.94 107 ILE A CA 1
ATOM 848 C C . ILE A 1 107 ? 16.306 -4.038 -9.181 1.00 71.94 107 ILE A C 1
ATOM 850 O O . ILE A 1 107 ? 15.757 -3.994 -10.278 1.00 71.94 107 ILE A O 1
ATOM 854 N N . LYS A 1 108 ? 16.522 -2.945 -8.432 1.00 72.62 108 LYS A N 1
ATOM 855 C CA . LYS A 1 108 ? 16.144 -1.578 -8.850 1.00 72.62 108 LYS A CA 1
ATOM 856 C C . LYS A 1 108 ? 16.753 -1.211 -10.206 1.00 72.62 108 LYS A C 1
ATOM 858 O O . LYS A 1 108 ? 16.015 -0.987 -11.160 1.00 72.62 108 LYS A O 1
ATOM 863 N N . SER A 1 109 ? 18.075 -1.340 -10.327 1.00 72.69 109 SER A N 1
ATOM 864 C CA . SER A 1 109 ? 18.794 -1.023 -11.567 1.00 72.69 109 SER A CA 1
ATOM 865 C C . SER A 1 109 ? 18.343 -1.872 -12.764 1.00 72.69 109 SER A C 1
ATOM 867 O O . SER A 1 109 ? 18.257 -1.379 -13.886 1.00 72.69 109 SER A O 1
ATOM 869 N N . ARG A 1 110 ? 18.014 -3.155 -12.556 1.00 73.81 110 ARG A N 1
ATOM 870 C CA . ARG A 1 110 ? 17.498 -4.022 -13.635 1.00 73.81 110 ARG A CA 1
ATOM 871 C C . ARG A 1 110 ? 16.066 -3.700 -14.045 1.00 73.81 110 ARG A C 1
ATOM 873 O O . ARG A 1 110 ? 15.684 -4.002 -15.176 1.00 73.81 110 ARG A O 1
ATOM 880 N N . ILE A 1 111 ? 15.275 -3.155 -13.123 1.00 72.62 111 ILE A N 1
ATOM 881 C CA . ILE A 1 111 ? 13.927 -2.663 -13.397 1.00 72.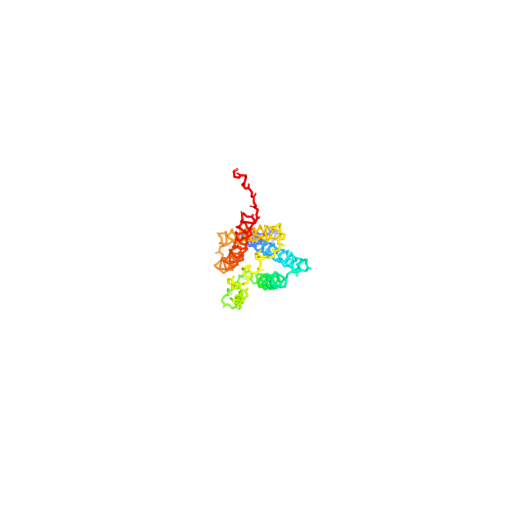62 111 ILE A CA 1
ATOM 882 C C . ILE A 1 111 ? 14.003 -1.365 -14.203 1.00 72.62 111 ILE A C 1
ATOM 884 O O . ILE A 1 111 ? 13.274 -1.254 -15.185 1.00 72.62 111 ILE A O 1
ATOM 888 N N . ALA A 1 112 ? 14.892 -0.438 -13.832 1.00 68.88 112 ALA A N 1
ATOM 889 C CA . ALA A 1 112 ? 15.078 0.831 -14.534 1.00 68.88 112 ALA A CA 1
ATOM 890 C C . ALA A 1 112 ? 15.541 0.643 -15.987 1.00 68.88 112 ALA A C 1
ATOM 892 O O . ALA A 1 112 ? 14.936 1.216 -16.881 1.00 68.88 112 ALA A O 1
ATOM 893 N N . ALA A 1 113 ? 16.501 -0.257 -16.227 1.00 67.06 113 ALA A N 1
ATOM 894 C CA . ALA A 1 113 ? 17.039 -0.539 -17.563 1.00 67.06 113 ALA A CA 1
ATOM 895 C C . ALA A 1 113 ? 16.066 -1.265 -18.521 1.00 67.06 113 ALA A C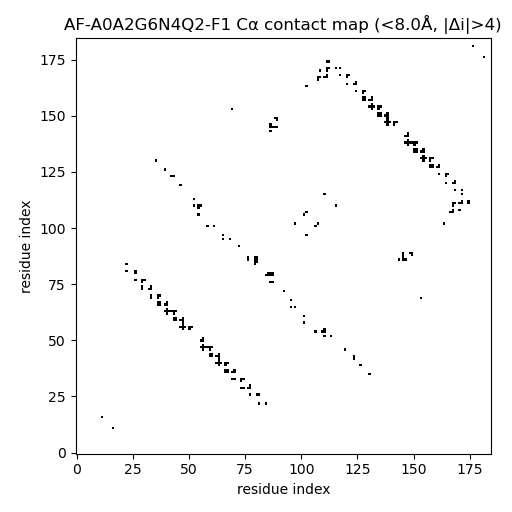 1
ATOM 897 O O . ALA A 1 113 ? 16.413 -1.572 -19.665 1.00 67.06 113 ALA A O 1
ATOM 898 N N . ALA A 1 114 ? 14.876 -1.647 -18.053 1.00 65.50 114 ALA A N 1
ATOM 899 C CA . ALA A 1 114 ? 13.820 -2.162 -18.914 1.00 65.50 114 ALA A CA 1
ATOM 900 C C . ALA A 1 114 ? 13.046 -0.972 -19.488 1.00 65.50 114 ALA A C 1
ATOM 902 O O . ALA A 1 114 ? 12.713 -0.086 -18.713 1.00 65.50 114 ALA A O 1
ATOM 903 N N . ASP A 1 115 ? 12.686 -0.978 -20.781 1.00 63.97 115 ASP A N 1
ATOM 904 C CA . ASP A 1 115 ? 11.741 -0.008 -21.364 1.00 63.97 115 ASP A CA 1
ATOM 905 C C . ASP A 1 115 ? 10.422 -0.040 -20.576 1.00 63.97 115 ASP A C 1
ATOM 907 O O . ASP A 1 115 ? 9.506 -0.824 -20.853 1.00 63.97 115 ASP A O 1
ATOM 911 N N . PHE A 1 116 ? 10.361 0.752 -19.513 1.00 64.69 116 PHE A N 1
ATOM 912 C CA . PHE A 1 116 ? 9.293 0.687 -18.549 1.00 64.69 116 PHE A CA 1
ATOM 913 C C . PHE A 1 116 ? 8.184 1.617 -19.024 1.00 64.69 116 PHE A C 1
ATOM 915 O O . PHE A 1 116 ? 8.420 2.767 -19.400 1.00 64.69 116 PHE A O 1
ATOM 922 N N . GLU A 1 117 ? 6.941 1.142 -18.985 1.00 67.12 117 GLU A N 1
ATOM 923 C CA . GLU A 1 117 ? 5.784 2.000 -19.209 1.00 67.12 117 GLU A CA 1
ATOM 924 C C . GLU A 1 117 ? 5.695 2.991 -18.043 1.00 67.12 117 GLU A C 1
ATOM 926 O O . GLU A 1 117 ? 4.977 2.730 -17.090 1.00 67.12 117 GLU A O 1
ATOM 931 N N . ALA A 1 118 ? 6.421 4.115 -18.071 1.00 77.88 118 ALA A N 1
ATOM 932 C CA . ALA A 1 118 ? 6.498 5.113 -16.989 1.00 77.88 118 ALA A CA 1
ATOM 933 C C . ALA A 1 118 ? 5.125 5.481 -16.380 1.00 77.88 118 ALA A C 1
ATOM 935 O O . ALA A 1 118 ? 5.011 5.805 -15.198 1.00 77.88 118 ALA A O 1
ATOM 936 N N . ALA A 1 119 ? 4.058 5.341 -17.173 1.00 82.69 119 ALA A N 1
ATOM 937 C CA . ALA A 1 119 ? 2.669 5.419 -16.742 1.00 82.69 119 ALA A CA 1
ATOM 938 C C . ALA A 1 119 ? 2.284 4.431 -15.617 1.00 82.69 119 ALA A C 1
ATOM 940 O O . ALA A 1 119 ? 1.547 4.817 -14.715 1.00 82.69 119 ALA A O 1
ATOM 941 N N . ALA A 1 120 ? 2.758 3.184 -15.640 1.00 86.06 120 ALA A N 1
ATOM 942 C CA . ALA A 1 120 ? 2.482 2.172 -14.624 1.00 86.06 120 ALA A CA 1
ATOM 943 C C . ALA A 1 120 ? 3.194 2.465 -13.290 1.00 86.06 120 ALA A C 1
ATOM 945 O O . ALA A 1 120 ? 2.554 2.343 -12.251 1.00 86.06 120 ALA A O 1
ATOM 946 N N . ILE A 1 121 ? 4.453 2.927 -13.290 1.00 87.62 121 ILE A N 1
ATOM 947 C CA . ILE A 1 121 ? 5.141 3.367 -12.059 1.00 87.62 121 ILE A CA 1
ATOM 948 C C . ILE A 1 121 ? 4.423 4.605 -11.525 1.00 87.62 121 ILE A C 1
ATOM 950 O O . ILE A 1 121 ? 4.033 4.626 -10.363 1.00 87.62 121 ILE A O 1
ATOM 954 N N . SER A 1 122 ? 4.143 5.591 -12.382 1.00 89.38 122 SER A N 1
ATOM 955 C CA . SER A 1 122 ? 3.416 6.801 -11.975 1.00 89.38 122 SER A CA 1
ATOM 956 C C . SER A 1 122 ? 2.043 6.478 -11.369 1.00 89.38 122 SER A C 1
ATOM 958 O O . SER A 1 122 ? 1.632 7.076 -10.375 1.00 89.38 122 SER A O 1
ATOM 960 N N . ALA A 1 123 ? 1.317 5.521 -11.955 1.00 91.06 123 ALA A N 1
ATOM 961 C CA . ALA A 1 123 ? 0.033 5.069 -11.432 1.00 91.06 123 ALA A CA 1
ATOM 962 C C . ALA A 1 123 ? 0.179 4.338 -10.091 1.00 91.06 123 ALA A C 1
ATOM 964 O O . ALA A 1 123 ? -0.630 4.592 -9.199 1.00 91.06 123 ALA A O 1
ATOM 965 N N . ALA A 1 124 ? 1.199 3.487 -9.939 1.00 91.56 124 ALA A N 1
ATOM 966 C CA . ALA A 1 124 ? 1.513 2.807 -8.684 1.00 91.56 124 ALA A CA 1
ATOM 967 C C . ALA A 1 124 ? 1.806 3.821 -7.569 1.00 91.56 124 ALA A C 1
ATOM 969 O O . ALA A 1 124 ? 1.140 3.804 -6.540 1.00 91.56 124 ALA A O 1
ATOM 970 N N . MET A 1 125 ? 2.698 4.786 -7.817 1.00 93.69 125 MET A N 1
ATOM 971 C CA . MET A 1 125 ? 3.041 5.842 -6.855 1.00 93.69 125 MET A CA 1
ATOM 972 C C . MET A 1 125 ? 1.805 6.615 -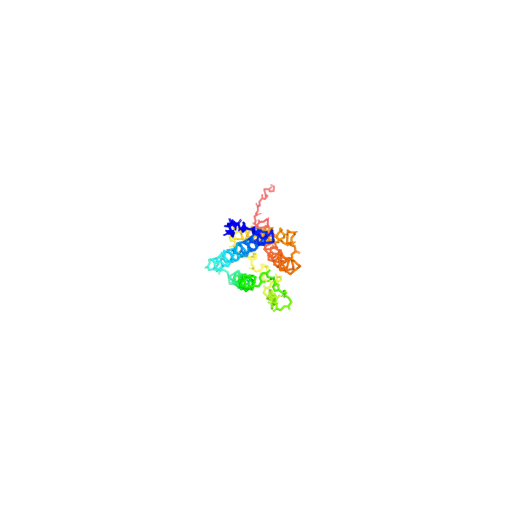6.392 1.00 93.69 125 MET A C 1
ATOM 974 O O . MET A 1 125 ? 1.594 6.806 -5.198 1.00 93.69 125 MET A O 1
ATOM 978 N N . LEU A 1 126 ? 0.930 7.004 -7.325 1.00 94.12 126 LEU A N 1
ATOM 979 C CA . LEU A 1 126 ? -0.312 7.704 -6.991 1.00 94.12 126 LEU A CA 1
ATOM 980 C C . LEU A 1 126 ? -1.271 6.845 -6.151 1.00 94.12 126 LEU A C 1
ATOM 982 O O . LEU A 1 126 ? -2.079 7.383 -5.387 1.00 94.12 126 LEU A O 1
ATOM 986 N N . MET A 1 127 ? -1.254 5.523 -6.325 1.00 92.69 127 MET A N 1
ATOM 987 C CA . MET A 1 127 ? -2.039 4.613 -5.494 1.00 92.69 127 MET A CA 1
ATOM 988 C C . MET A 1 127 ? -1.488 4.570 -4.068 1.00 92.69 127 MET A C 1
ATOM 990 O O . MET A 1 127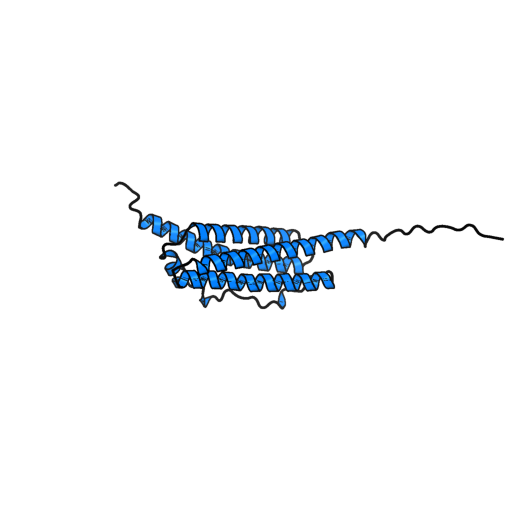 ? -2.280 4.786 -3.145 1.00 92.69 127 MET A O 1
ATOM 994 N N . GLU A 1 128 ? -0.169 4.454 -3.903 1.00 94.38 128 GLU A N 1
ATOM 995 C CA . GLU A 1 128 ? 0.463 4.451 -2.575 1.00 94.38 128 GLU A CA 1
ATOM 996 C C . GLU A 1 128 ? 0.298 5.787 -1.859 1.00 94.38 128 GLU A C 1
ATOM 998 O O . GLU A 1 128 ? -0.121 5.824 -0.705 1.00 94.38 128 GLU A O 1
ATOM 1003 N N . GLU A 1 129 ? 0.467 6.917 -2.547 1.00 96.12 129 GLU A N 1
ATOM 1004 C CA . GLU A 1 129 ? 0.197 8.243 -1.974 1.00 96.12 129 GLU A CA 1
ATOM 1005 C C . GLU A 1 129 ? -1.232 8.361 -1.419 1.00 96.12 129 GLU A C 1
ATOM 1007 O O . GLU A 1 129 ? -1.461 8.951 -0.356 1.00 96.12 129 GLU A O 1
ATOM 1012 N N . ARG A 1 130 ? -2.219 7.785 -2.117 1.00 92.88 130 ARG A N 1
ATOM 1013 C CA . ARG A 1 130 ? -3.620 7.785 -1.668 1.00 92.88 130 ARG A CA 1
ATOM 1014 C C . ARG A 1 130 ? -3.836 6.868 -0.471 1.00 92.88 130 ARG A C 1
ATOM 1016 O O . ARG A 1 130 ? -4.620 7.237 0.408 1.00 92.88 130 ARG A O 1
ATOM 1023 N N . ALA A 1 131 ? -3.178 5.713 -0.435 1.00 92.19 131 ALA A N 1
ATOM 1024 C CA . ALA A 1 131 ? -3.220 4.795 0.698 1.00 92.19 131 ALA A CA 1
ATOM 1025 C C . ALA A 1 131 ? -2.588 5.427 1.940 1.00 92.19 131 ALA A C 1
ATOM 1027 O O . ALA A 1 131 ? -3.262 5.559 2.965 1.00 92.19 131 ALA A O 1
ATOM 1028 N N . ILE A 1 132 ? -1.381 5.984 1.811 1.00 95.31 132 ILE A N 1
ATOM 1029 C CA . ILE A 1 132 ? -0.694 6.741 2.866 1.00 95.31 132 ILE A CA 1
ATOM 1030 C C . ILE A 1 132 ? -1.586 7.868 3.386 1.00 95.31 132 ILE A C 1
ATOM 1032 O O . ILE A 1 132 ? -1.782 7.995 4.595 1.00 95.31 132 ILE A O 1
ATOM 1036 N N . ALA A 1 133 ? -2.161 8.687 2.499 1.00 94.38 133 ALA A N 1
ATOM 1037 C CA . ALA A 1 133 ? -3.010 9.803 2.908 1.00 94.38 133 ALA A CA 1
ATOM 1038 C C . ALA A 1 133 ? -4.265 9.333 3.658 1.00 94.38 133 ALA A C 1
ATOM 1040 O O . ALA A 1 133 ? -4.661 9.953 4.652 1.00 94.38 133 ALA A O 1
ATOM 1041 N N . LEU A 1 134 ? -4.891 8.238 3.210 1.00 90.94 134 LEU A N 1
ATOM 1042 C CA . LEU A 1 134 ? -6.029 7.635 3.899 1.00 90.94 134 LEU A CA 1
ATOM 1043 C C . LEU A 1 134 ? -5.618 7.150 5.293 1.00 90.94 134 LEU A C 1
ATOM 1045 O O . LEU A 1 134 ? -6.261 7.523 6.276 1.00 90.94 134 LEU A O 1
ATOM 1049 N N . TYR A 1 135 ? -4.557 6.356 5.390 1.00 93.75 135 TYR A N 1
ATOM 1050 C CA . TYR A 1 135 ? -4.117 5.738 6.637 1.00 93.75 135 TYR A CA 1
ATOM 1051 C C . TYR A 1 135 ? -3.585 6.755 7.638 1.00 93.75 135 TYR A C 1
ATOM 1053 O O . TYR A 1 135 ? -4.051 6.776 8.776 1.00 93.75 135 TYR A O 1
ATOM 1061 N N . ALA A 1 136 ? -2.742 7.693 7.214 1.00 93.25 136 ALA A N 1
ATOM 1062 C CA . ALA A 1 136 ? -2.260 8.773 8.071 1.00 93.25 136 ALA A CA 1
ATOM 1063 C C . ALA A 1 136 ? -3.418 9.619 8.619 1.00 93.25 136 ALA A C 1
ATOM 1065 O O . ALA A 1 136 ? -3.471 9.927 9.812 1.00 93.25 136 ALA A O 1
ATOM 1066 N N . LYS A 1 137 ? -4.403 9.957 7.775 1.00 92.12 137 LYS A N 1
ATOM 1067 C CA . LYS A 1 137 ? -5.597 10.680 8.226 1.00 92.12 137 LYS A CA 1
ATOM 1068 C C . LYS A 1 137 ? -6.374 9.884 9.274 1.00 92.12 137 LYS A C 1
ATOM 1070 O O . LYS A 1 137 ? -6.800 10.460 10.272 1.00 92.12 137 LYS A O 1
ATOM 1075 N N . ARG A 1 138 ? -6.557 8.576 9.076 1.00 89.19 138 ARG A N 1
ATOM 1076 C CA . ARG A 1 138 ? -7.278 7.722 10.033 1.00 89.19 138 ARG A CA 1
ATOM 1077 C C . ARG A 1 138 ? -6.525 7.523 11.337 1.00 89.19 138 ARG A C 1
ATOM 1079 O O . ARG A 1 138 ? -7.141 7.678 12.385 1.00 89.19 138 ARG A O 1
ATOM 1086 N N . GLY A 1 139 ? -5.216 7.294 11.288 1.00 89.62 139 GLY A N 1
ATOM 1087 C CA . GLY A 1 139 ? -4.372 7.243 12.481 1.00 89.62 139 GLY A CA 1
ATOM 1088 C C . GLY A 1 139 ? -4.455 8.533 13.306 1.00 89.62 139 GLY A C 1
ATOM 1089 O O . GLY A 1 139 ? -4.528 8.483 14.529 1.00 89.62 139 GLY A O 1
ATOM 1090 N N . ASN A 1 140 ? -4.545 9.694 12.653 1.00 90.25 140 ASN A N 1
ATOM 1091 C CA . ASN A 1 140 ? -4.687 10.979 13.344 1.00 90.25 140 ASN A CA 1
ATOM 1092 C C . ASN A 1 140 ? -6.090 11.215 13.934 1.00 90.25 140 ASN A C 1
ATOM 1094 O O . ASN A 1 140 ? -6.212 11.816 15.001 1.00 90.25 140 ASN A O 1
ATOM 1098 N N . GLU A 1 141 ? -7.149 10.775 13.247 1.00 88.88 141 GLU A N 1
ATOM 1099 C CA . GLU A 1 141 ? -8.547 10.962 13.673 1.00 88.88 141 GLU A CA 1
ATOM 1100 C C . GLU A 1 141 ? -9.027 9.926 14.702 1.00 88.88 141 GLU A C 1
ATOM 1102 O O . GLU A 1 141 ? -10.013 10.178 15.402 1.00 88.88 141 GLU A O 1
ATOM 1107 N N . ALA A 1 142 ? -8.376 8.764 14.779 1.00 87.81 142 ALA A N 1
ATOM 1108 C CA . ALA A 1 142 ? -8.758 7.684 15.677 1.00 87.81 142 ALA A CA 1
ATOM 1109 C C . ALA A 1 142 ? -8.672 8.114 17.151 1.00 87.81 142 ALA A C 1
ATOM 1111 O O . ALA A 1 142 ? -7.839 8.933 17.545 1.00 87.81 142 ALA A O 1
ATOM 1112 N N . GLN A 1 143 ? -9.541 7.556 17.990 1.00 86.75 143 GLN A N 1
ATOM 1113 C CA . GLN A 1 143 ? -9.495 7.756 19.446 1.00 86.75 143 GLN A CA 1
ATOM 1114 C C . GLN A 1 143 ? -8.952 6.523 20.165 1.00 86.75 143 GLN A C 1
ATOM 1116 O O . GLN A 1 143 ? -8.250 6.662 21.166 1.00 86.75 143 GLN A O 1
ATOM 1121 N N . ASP A 1 144 ? -9.233 5.339 19.624 1.00 86.12 144 ASP A N 1
ATOM 1122 C CA . ASP A 1 144 ? -8.728 4.069 20.123 1.00 86.12 144 ASP A CA 1
ATOM 1123 C C . ASP A 1 144 ? -7.229 3.917 19.814 1.00 86.12 144 ASP A C 1
ATOM 1125 O O . ASP A 1 144 ? -6.770 4.189 18.703 1.00 86.12 144 ASP A O 1
ATOM 1129 N N . ALA A 1 145 ? -6.443 3.518 20.815 1.00 89.44 145 ALA A N 1
ATOM 1130 C CA . ALA A 1 145 ? -4.992 3.422 20.677 1.00 89.44 145 ALA A CA 1
ATOM 1131 C C . ALA A 1 145 ? -4.562 2.311 19.706 1.00 89.44 145 ALA A C 1
ATOM 1133 O O . ALA A 1 145 ? -3.551 2.460 19.019 1.00 89.44 145 ALA A O 1
ATOM 1134 N N . GLU A 1 146 ? -5.327 1.226 19.615 1.00 87.88 146 GLU A N 1
ATOM 1135 C CA . GLU A 1 146 ? -5.020 0.098 18.737 1.00 87.88 146 GLU A CA 1
ATOM 1136 C C . GLU A 1 146 ? -5.429 0.395 17.291 1.00 87.88 146 GLU A C 1
ATOM 1138 O O . GLU A 1 146 ? -4.696 0.054 16.362 1.00 87.88 146 GLU A O 1
ATOM 1143 N N . GLU A 1 147 ? -6.521 1.135 17.087 1.00 89.56 147 GLU A N 1
ATOM 1144 C CA . GLU A 1 147 ? -6.873 1.717 15.786 1.00 89.56 147 GLU A CA 1
ATOM 1145 C C . GLU A 1 147 ? -5.765 2.642 15.263 1.00 89.56 147 GLU A C 1
ATOM 1147 O O . GLU A 1 147 ? -5.351 2.525 14.106 1.00 89.56 147 GLU A O 1
ATOM 1152 N N . LYS A 1 148 ? -5.240 3.530 16.121 1.00 91.38 148 LYS A N 1
ATOM 1153 C CA . LYS A 1 148 ? -4.116 4.411 15.767 1.00 91.38 148 LYS A CA 1
ATOM 1154 C C . LYS A 1 148 ? -2.900 3.622 15.317 1.00 91.38 148 LYS A C 1
ATOM 1156 O O . LYS A 1 148 ? -2.350 3.913 14.259 1.00 91.38 148 LYS A O 1
ATOM 1161 N N . LYS A 1 149 ? -2.485 2.633 16.116 1.00 89.38 149 LYS A N 1
ATOM 1162 C CA . LYS A 1 149 ? -1.320 1.799 15.801 1.00 89.38 149 LYS A CA 1
ATOM 1163 C C . LYS A 1 149 ? -1.509 1.058 14.479 1.00 89.38 149 LYS A C 1
ATOM 1165 O O . LYS A 1 149 ? -0.581 1.043 13.682 1.00 89.38 149 LYS A O 1
ATOM 1170 N N . LEU A 1 150 ? -2.693 0.493 14.223 1.00 89.31 150 LEU A N 1
ATOM 1171 C CA . LEU A 1 150 ? -2.987 -0.217 12.975 1.00 89.31 150 LEU A CA 1
ATOM 1172 C C . LEU A 1 150 ? -2.809 0.680 11.745 1.00 89.31 150 LEU A C 1
ATOM 1174 O O . LEU A 1 150 ? -2.111 0.300 10.810 1.00 89.31 150 LEU A O 1
ATOM 1178 N N . TYR A 1 151 ? -3.439 1.857 11.730 1.00 91.31 151 TYR A N 1
ATOM 1179 C CA . TYR A 1 151 ? -3.353 2.742 10.566 1.00 91.31 151 TYR A CA 1
ATOM 1180 C C . TYR A 1 151 ? -1.993 3.420 10.436 1.00 91.31 151 TYR A C 1
ATOM 1182 O O . TYR A 1 151 ? -1.557 3.663 9.318 1.00 91.31 151 TYR A O 1
ATOM 1190 N N . GLN A 1 152 ? -1.304 3.702 11.544 1.00 90.31 152 GLN A N 1
ATOM 1191 C CA . GLN A 1 152 ? 0.073 4.186 11.488 1.00 90.31 152 GLN A CA 1
ATOM 1192 C C . GLN A 1 152 ? 0.992 3.131 10.866 1.00 90.31 152 GLN A C 1
ATOM 1194 O O . GLN A 1 152 ? 1.755 3.447 9.962 1.00 90.31 152 GLN A O 1
ATOM 1199 N N . TRP A 1 153 ? 0.861 1.877 11.301 1.00 87.06 153 TRP A N 1
ATOM 1200 C CA . TRP A 1 153 ? 1.636 0.761 10.775 1.00 87.06 153 TRP A CA 1
ATOM 1201 C C . TRP A 1 153 ? 1.406 0.550 9.270 1.00 87.06 153 TRP A C 1
ATOM 1203 O O . TRP A 1 153 ? 2.374 0.482 8.522 1.00 87.06 153 TRP A O 1
ATOM 1213 N N . LEU A 1 154 ? 0.147 0.558 8.810 1.00 89.31 154 LEU A N 1
ATOM 1214 C CA . LEU A 1 154 ? -0.168 0.504 7.375 1.00 89.31 154 LEU A CA 1
ATOM 1215 C C . LEU A 1 154 ? 0.402 1.710 6.616 1.00 89.31 154 LEU A C 1
ATOM 1217 O O . LEU A 1 154 ? 1.003 1.545 5.564 1.00 89.31 154 LEU A O 1
ATOM 1221 N N . ALA A 1 155 ? 0.262 2.925 7.154 1.00 91.56 155 ALA A N 1
ATOM 1222 C CA . ALA A 1 155 ? 0.800 4.123 6.512 1.00 91.56 155 ALA A CA 1
ATOM 1223 C C . ALA A 1 155 ? 2.326 4.084 6.360 1.00 91.56 155 ALA A C 1
ATOM 1225 O O . ALA A 1 155 ? 2.846 4.679 5.422 1.00 91.56 155 ALA A O 1
ATOM 1226 N N . ASP A 1 156 ? 3.040 3.455 7.291 1.00 87.94 156 ASP A N 1
ATOM 1227 C CA . ASP A 1 156 ? 4.495 3.337 7.223 1.00 87.94 156 ASP A CA 1
ATOM 1228 C C . ASP A 1 156 ? 4.928 2.289 6.192 1.00 87.94 156 ASP A C 1
ATOM 1230 O O . ASP A 1 156 ? 5.872 2.538 5.452 1.00 87.94 156 ASP A O 1
ATOM 1234 N N . TRP A 1 157 ? 4.184 1.193 6.048 1.00 85.88 157 TRP A N 1
ATOM 1235 C CA . TRP A 1 157 ? 4.400 0.225 4.970 1.00 85.88 157 TRP A CA 1
ATOM 1236 C C . TRP A 1 157 ? 4.168 0.809 3.578 1.00 85.88 157 TRP A C 1
ATOM 1238 O O . TRP A 1 157 ? 5.0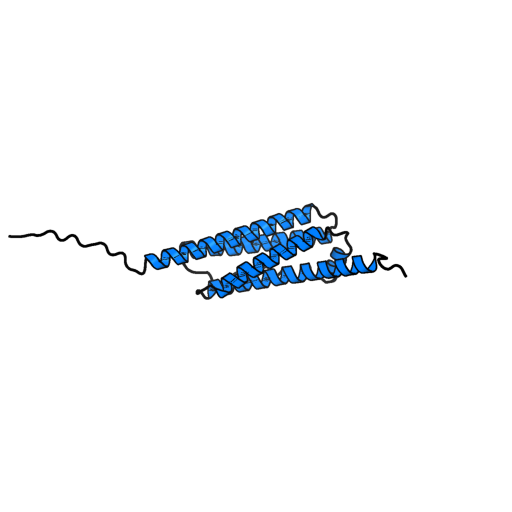34 0.694 2.715 1.00 85.88 157 TRP A O 1
ATOM 1248 N N . GLU A 1 158 ? 3.066 1.531 3.371 1.00 90.38 158 GLU A N 1
ATOM 1249 C CA . GLU A 1 158 ? 2.816 2.147 2.062 1.00 90.38 158 GLU A CA 1
ATOM 1250 C C . GLU A 1 158 ? 3.856 3.226 1.709 1.00 90.38 158 GLU A C 1
ATOM 1252 O O . GLU A 1 158 ? 4.108 3.495 0.535 1.00 90.38 158 GLU A O 1
ATOM 1257 N N . LYS A 1 159 ? 4.514 3.840 2.704 1.00 91.00 159 LYS A N 1
ATOM 1258 C CA . LYS A 1 159 ? 5.662 4.725 2.445 1.00 91.00 159 LYS A CA 1
ATOM 1259 C C . LYS A 1 159 ? 6.874 3.952 1.944 1.00 91.00 159 LYS A C 1
ATOM 1261 O O . LYS A 1 159 ? 7.523 4.442 1.029 1.00 91.00 159 LYS A O 1
ATOM 1266 N N . GLU A 1 160 ? 7.164 2.773 2.495 1.00 87.06 160 GLU A N 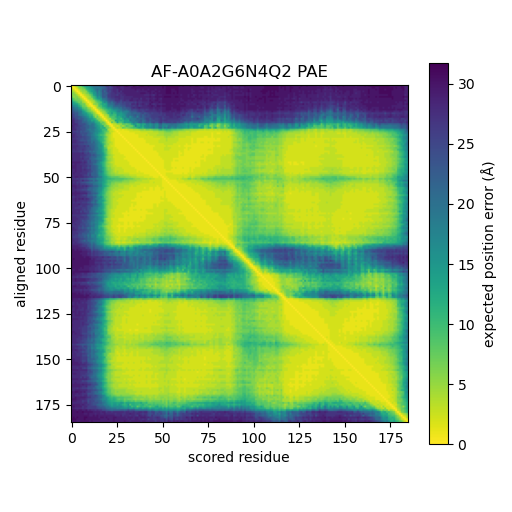1
ATOM 1267 C CA . GLU A 1 160 ? 8.256 1.921 1.998 1.00 87.06 160 GLU A CA 1
ATOM 1268 C C . GLU A 1 160 ? 8.007 1.515 0.533 1.00 87.06 160 GLU A C 1
ATOM 1270 O O . GLU A 1 160 ? 8.923 1.576 -0.291 1.00 87.06 160 GLU A O 1
ATOM 1275 N N . HIS A 1 161 ? 6.755 1.195 0.178 1.00 89.75 161 HIS A N 1
ATOM 1276 C CA . HIS A 1 161 ? 6.337 0.966 -1.211 1.00 89.75 161 HIS A CA 1
ATOM 1277 C C . HIS A 1 161 ? 6.588 2.189 -2.101 1.00 89.75 161 HIS A C 1
ATOM 1279 O O . HIS A 1 161 ? 7.214 2.082 -3.160 1.00 89.75 161 HIS A O 1
ATOM 1285 N N . LEU A 1 162 ? 6.125 3.364 -1.663 1.00 92.50 162 LEU A N 1
ATOM 1286 C CA . LEU A 1 162 ? 6.269 4.611 -2.410 1.00 92.50 162 LEU A CA 1
ATOM 1287 C C . LEU A 1 162 ? 7.736 5.007 -2.605 1.00 92.50 162 LEU A C 1
ATOM 1289 O O . LEU A 1 162 ? 8.100 5.422 -3.702 1.00 92.50 162 LEU A O 1
ATOM 1293 N N . GLU A 1 163 ? 8.574 4.878 -1.575 1.00 89.81 163 GLU A N 1
ATOM 1294 C CA . GLU A 1 163 ? 10.011 5.166 -1.654 1.00 89.81 163 GLU A CA 1
ATOM 1295 C C . GLU A 1 163 ? 10.684 4.300 -2.721 1.00 89.81 163 GLU A C 1
ATOM 1297 O O . GLU A 1 163 ? 11.432 4.806 -3.555 1.00 89.81 163 GLU A O 1
ATOM 1302 N N . PHE A 1 164 ? 10.356 3.009 -2.769 1.00 84.62 164 PHE A N 1
ATOM 1303 C CA . PHE A 1 164 ? 10.904 2.113 -3.782 1.00 84.62 164 PHE A CA 1
ATOM 1304 C C . PHE A 1 164 ? 10.456 2.479 -5.203 1.00 84.62 164 PHE A C 1
ATOM 1306 O O . PHE A 1 164 ? 11.267 2.499 -6.130 1.00 84.62 164 PHE A O 1
ATOM 1313 N N . LEU A 1 165 ? 9.169 2.785 -5.383 1.00 88.56 165 LEU A N 1
ATOM 1314 C CA . LEU A 1 165 ? 8.633 3.217 -6.674 1.00 88.56 165 LEU A CA 1
ATOM 1315 C C . LEU A 1 165 ? 9.245 4.552 -7.126 1.00 88.56 165 LEU A C 1
ATOM 1317 O O . LEU A 1 165 ? 9.522 4.724 -8.312 1.00 88.56 165 LEU A O 1
ATOM 1321 N N . ALA A 1 166 ? 9.481 5.475 -6.190 1.00 89.75 166 ALA A N 1
ATOM 1322 C CA . ALA A 1 166 ? 10.115 6.761 -6.456 1.00 89.75 166 ALA A CA 1
ATOM 1323 C C . ALA A 1 166 ? 11.586 6.611 -6.868 1.00 89.75 166 ALA A C 1
ATOM 1325 O O . ALA A 1 166 ? 12.033 7.325 -7.764 1.00 89.75 166 ALA A O 1
ATOM 1326 N N . ASP A 1 167 ? 12.319 5.671 -6.265 1.00 85.38 167 ASP A N 1
ATOM 1327 C CA . ASP A 1 167 ? 13.691 5.357 -6.675 1.00 85.38 167 ASP A CA 1
ATOM 1328 C C . ASP A 1 167 ? 13.733 4.842 -8.123 1.00 85.38 167 ASP A C 1
ATOM 1330 O O . ASP A 1 167 ? 14.545 5.312 -8.918 1.00 85.38 167 ASP A O 1
ATOM 1334 N N . ILE A 1 168 ? 12.814 3.943 -8.502 1.00 82.31 168 ILE A N 1
ATOM 1335 C CA . ILE A 1 168 ? 12.700 3.474 -9.894 1.00 82.31 168 ILE A CA 1
ATOM 1336 C C . ILE A 1 168 ? 12.370 4.639 -10.838 1.00 82.31 168 ILE A C 1
ATOM 1338 O O . ILE A 1 168 ? 12.982 4.769 -11.895 1.00 82.31 168 ILE A O 1
ATOM 1342 N N . ASP A 1 169 ? 11.407 5.492 -10.478 1.00 85.31 169 ASP A N 1
ATOM 1343 C CA . ASP A 1 169 ? 11.027 6.658 -11.287 1.00 85.31 169 ASP A CA 1
ATOM 1344 C C . ASP A 1 169 ? 12.196 7.639 -11.484 1.00 85.31 169 ASP A C 1
ATOM 1346 O O . ASP A 1 169 ? 12.357 8.217 -12.563 1.00 85.31 169 ASP A O 1
ATOM 1350 N N . ALA A 1 170 ? 13.036 7.815 -10.462 1.00 85.31 170 ALA A N 1
ATOM 1351 C CA . ALA A 1 170 ? 14.239 8.634 -10.545 1.00 85.31 170 ALA A CA 1
ATOM 1352 C C . ALA A 1 170 ? 15.277 8.032 -11.506 1.00 85.31 170 ALA A C 1
ATOM 1354 O O . ALA A 1 170 ? 15.765 8.750 -12.380 1.00 85.31 170 ALA A O 1
ATOM 1355 N N . GLU A 1 171 ? 15.560 6.730 -11.403 1.00 80.12 171 GLU A N 1
ATOM 1356 C CA . GLU A 1 171 ? 16.480 6.033 -12.315 1.00 80.12 171 GLU A CA 1
ATOM 1357 C C . GLU A 1 171 ? 15.984 6.100 -13.773 1.00 80.12 171 GLU A C 1
ATOM 1359 O O . GLU A 1 171 ? 16.758 6.426 -14.674 1.00 80.12 171 GLU A O 1
ATOM 1364 N N . LEU A 1 172 ? 14.677 5.918 -14.010 1.00 75.94 172 LEU A N 1
ATOM 1365 C CA . LEU A 1 172 ? 14.069 6.065 -15.341 1.00 75.94 172 LEU A CA 1
ATOM 1366 C C . LEU A 1 172 ? 14.276 7.469 -15.925 1.00 75.94 172 LEU A C 1
ATOM 1368 O O . LEU A 1 172 ? 14.584 7.624 -17.109 1.00 75.94 172 LEU A O 1
ATOM 1372 N N . LYS A 1 173 ? 14.112 8.516 -15.109 1.00 78.81 173 LYS A N 1
ATOM 1373 C CA . LYS A 1 173 ? 14.353 9.901 -15.542 1.00 78.81 173 LYS A CA 1
ATOM 1374 C C . LYS A 1 173 ? 15.815 10.133 -15.909 1.00 78.81 173 LYS A C 1
ATOM 1376 O O . LYS A 1 173 ? 16.075 10.837 -16.885 1.00 78.81 173 LYS A O 1
ATOM 1381 N N . GLU A 1 174 ? 16.750 9.567 -15.148 1.00 77.75 174 GLU A N 1
ATOM 1382 C CA . GLU A 1 174 ? 18.182 9.670 -15.438 1.00 77.75 174 GLU A CA 1
ATOM 1383 C C . GLU A 1 174 ? 18.558 8.942 -16.732 1.00 77.75 174 GLU A C 1
ATOM 1385 O O . GLU A 1 174 ? 19.270 9.518 -17.556 1.00 77.75 174 GLU A O 1
ATOM 1390 N N . GLU A 1 175 ? 18.056 7.727 -16.967 1.00 71.69 175 GLU A N 1
ATOM 1391 C CA . GLU A 1 175 ? 18.295 7.003 -18.223 1.00 71.69 175 GLU A CA 1
ATOM 1392 C C . GLU A 1 175 ? 17.753 7.770 -19.430 1.00 71.69 175 GLU A C 1
ATOM 1394 O O . GLU A 1 175 ? 18.495 8.011 -20.381 1.00 71.69 175 GLU A O 1
ATOM 1399 N N . VAL A 1 176 ? 16.509 8.259 -19.368 1.00 69.62 176 VAL A N 1
ATOM 1400 C CA . VAL A 1 176 ? 15.926 9.080 -20.446 1.00 69.62 176 VAL A CA 1
ATOM 1401 C C . VAL A 1 176 ? 16.771 10.327 -20.713 1.00 69.62 176 VAL A C 1
ATOM 1403 O O . VAL A 1 176 ? 16.964 10.695 -21.874 1.00 69.62 176 VAL A O 1
ATOM 1406 N N . TRP A 1 177 ? 17.286 10.977 -19.666 1.00 66.94 177 TRP A N 1
ATOM 1407 C CA . TRP A 1 177 ? 18.131 12.168 -19.785 1.00 66.94 177 TRP A CA 1
ATOM 1408 C C . TRP A 1 177 ? 19.514 11.871 -20.383 1.00 66.94 177 TRP A C 1
ATOM 1410 O O . TRP A 1 177 ? 20.075 12.725 -21.071 1.00 66.94 177 TRP A O 1
ATOM 1420 N N . ASN A 1 178 ? 20.056 10.676 -20.137 1.00 68.00 178 ASN A N 1
ATOM 1421 C CA . ASN A 1 178 ? 21.373 10.250 -20.611 1.00 68.00 178 ASN A CA 1
ATOM 1422 C C . ASN A 1 178 ? 21.343 9.630 -22.020 1.00 68.00 178 ASN A C 1
ATOM 1424 O O . ASN A 1 178 ? 22.311 9.788 -22.765 1.00 68.00 178 ASN A O 1
ATOM 1428 N N . ASP A 1 179 ? 20.259 8.946 -22.393 1.00 63.56 179 ASP A N 1
ATOM 1429 C CA . ASP A 1 179 ? 20.115 8.248 -23.681 1.00 63.56 179 ASP A CA 1
ATOM 1430 C C . ASP A 1 179 ? 19.523 9.163 -24.769 1.00 63.56 179 ASP A C 1
ATOM 1432 O O . ASP A 1 179 ? 19.835 9.066 -25.961 1.00 63.56 179 ASP A O 1
ATOM 1436 N N . SER A 1 180 ? 18.727 10.154 -24.358 1.00 49.91 180 SER A N 1
ATOM 1437 C CA . SER A 1 180 ? 18.295 11.219 -25.254 1.00 49.91 180 SER A CA 1
ATOM 1438 C C . SER A 1 180 ? 19.450 12.191 -25.487 1.00 49.91 180 SER A C 1
ATOM 1440 O O . SER A 1 180 ? 19.793 12.982 -24.612 1.00 49.91 180 SER A O 1
ATOM 1442 N N . GLY A 1 181 ? 19.989 12.222 -26.710 1.00 53.19 181 GLY A N 1
ATOM 1443 C CA . GLY A 1 181 ? 20.768 13.345 -27.253 1.00 53.19 181 GLY A CA 1
ATOM 1444 C C . GLY A 1 181 ? 19.930 14.630 -27.355 1.00 53.19 181 GLY A C 1
ATOM 1445 O O . GLY A 1 181 ? 19.752 15.185 -28.435 1.00 53.19 181 GLY A O 1
ATOM 1446 N N . PHE A 1 182 ? 19.356 15.070 -26.235 1.00 53.72 182 PHE A N 1
ATOM 1447 C CA . PHE A 1 182 ? 18.322 16.098 -26.124 1.00 53.72 182 PHE A CA 1
ATOM 1448 C C . PHE A 1 182 ? 18.889 17.523 -26.209 1.00 53.72 182 PHE A C 1
ATOM 1450 O O . PHE A 1 182 ? 18.135 18.494 -26.244 1.00 53.72 182 PHE A O 1
ATOM 1457 N N . TRP A 1 183 ? 20.215 17.660 -26.289 1.00 54.06 183 TRP A N 1
ATOM 1458 C CA . TRP A 1 183 ? 20.891 18.937 -26.482 1.00 54.06 183 TRP A CA 1
ATOM 1459 C C . TRP A 1 183 ? 21.416 19.064 -27.919 1.00 54.06 183 TRP A C 1
ATOM 1461 O O . TRP A 1 183 ? 22.290 18.286 -28.308 1.00 54.06 183 TRP A O 1
ATOM 1471 N N . PRO A 1 184 ? 20.964 20.058 -28.712 1.00 48.41 184 PRO A N 1
ATOM 1472 C CA . PRO A 1 184 ? 21.788 20.551 -29.802 1.00 48.41 184 PRO A CA 1
ATOM 1473 C C . PRO A 1 184 ? 23.009 21.235 -29.168 1.00 48.41 184 PRO A C 1
ATOM 1475 O O . PRO A 1 184 ? 22.852 22.166 -28.378 1.00 48.41 184 PRO A O 1
ATOM 1478 N N . MET A 1 185 ? 24.205 20.724 -29.468 1.00 50.28 185 MET A N 1
ATOM 1479 C CA . MET A 1 185 ? 25.465 21.435 -29.213 1.00 50.28 185 MET A CA 1
ATOM 1480 C C . MET A 1 185 ? 25.485 22.781 -29.939 1.00 50.28 185 MET A C 1
ATOM 1482 O O . MET A 1 185 ? 24.950 22.844 -31.072 1.00 50.28 185 MET A O 1
#

Nearest PDB structures (foldseek):
  5ffc-assembly1_A  TM=6.561E-01  e=1.861E-02  Synechocystis sp. PCC 6803
  6txm-assembly1_E  TM=6.732E-01  e=3.245E-01  Thermotoga maritima MSB8
  2c41-assembly1_C  TM=6.358E-01  e=2.673E-01  Thermosynechococcus vestitus BP-1
  2qf9-assembly1_B  TM=6.808E-01  e=6.091E-01  Streptomyces coelicolor A3(2)
  6z0c-assembly4_D  TM=3.070E-01  e=8.357E-02  Escherichia coli

Mean predicted aligned error: 10.61 Å

Radius of gyration: 23.86 Å; Cα contacts (8 Å, |Δi|>4): 150; chains: 1; bounding box: 86×33×74 Å

Foldseek 3Di:
DDDDDDDDDDDPDPVVVVLVVVLVVVLVLLVVLLVLLVVQLVLLCVQLVPDPQPLSNVVSVLSNVVSVLSNVQSVVQSVCCVVPVAGDACPPRPPPDSPVVSLDPVSLLSLLPPPHPLVSLVVSLVSLVVLLVSLVVQLVPDPHPRSVVSSVVSNVVSVVVNVSSVSSNVSNVVCCVVVPPPDDD

Secondary structure (DSSP, 8-state):
-------------HHHHHHHHHHHHHHHHHHHHHHHHHHHHHHHHHHHHH--SHHHHHHHHHHHHHHHHHHHHHHHHHHHHHHHSSPPPGGGS------TTTS-HHHHHHHHTS---HHHHHHHHHHHHHHHHHHHHHHHH--SHHHHHHHHHHHHHHHHHHHHHHHHHHHHHHHHHHHS-----

Sequence (185 aa):
MNRKTEFRGFSPDKEDVMTESTESKALDILKHAILLEKRGKAFYRTAAAQSTNKDVKAFFETMAAEEVQHVKILSDQYKVFKATGRFKTPEDQESGTISKNVLTPEIKSRIAAADFEAAAISAAMLMEERAIALYAKRGNEAQDAEEKKLYQWLADWEKEHLEFLADIDAELKEEVWNDSGFWPM